Protein AF-A0A6G7YPH2-F1 (afdb_monomer)

Nearest PDB structures (foldseek):
  4wpc-assembly1_A  TM=2.102E-01  e=4.534E+00  Saccharomyces cerevisiae S288C
  6ixf-assembly1_A  TM=1.537E-01  e=2.799E+00  Homo sapiens

Foldseek 3Di:
DDDDPPVVVVCVVVVNDDDDDDDPPDDDDDDDDDDPPDPDDPQDPVNVVVVVVVVVVVVVVVVVVVLVVLVVLLVLLLVLLVLLVVLLQVLAASVPSLVVCCVNPCVPLVVLSVLSNVCSVPRQYLVNLLVLLVVCVCLLQVQPPVVVVVVVVVVVPPVDDDDDDDDDDDPPSVVLSVVLSVCSVVVVLVVSLVSSCVGSSSVVCVVSNVSSVSSVSNVVSSVVSNVCSNCSSVDD

Organism: NCBI:txid2714943

pLDDT: mean 80.49, std 19.16, range [34.84, 98.31]

Mean predicted aligned error: 15.62 Å

Sequence (236 aa):
MWALARYDRAAVFLGIATAKPAPLVSAPQPSAAPVPAAPAQPLTPADQGRVAQLEQRLAAVERTTQMAAGSAGRADALVVAFAARRAIDRGVPLGFIENLLVDRFGAQHQRAVATVISAGRTPVRLQQLKDEYAALEPELRGGGARESWWSSFRRGFSSLLEIRHAEQPSAKPETRYLRASDRLSDGDVEGALAETMRLPGAPAAGAWVAKARRYVASHQALDELEGAALMAGSAR

Radius of gyration: 35.47 Å; Cα contacts (8 Å, |Δi|>4): 166; chains: 1; bounding box: 74×22×121 Å

Solvent-accessible surface area (backbone atoms only — not comparable to full-atom values): 13828 Å² total; per-residue (Å²): 141,89,80,72,86,67,58,66,64,55,41,52,75,70,70,79,49,84,80,78,83,73,85,82,81,77,74,88,72,80,84,73,75,88,71,79,81,72,78,84,73,77,81,48,75,69,53,51,53,49,50,54,52,49,52,54,49,48,56,50,48,52,52,51,52,52,51,50,53,38,52,52,52,26,52,53,39,42,52,52,40,51,52,50,50,56,23,43,73,71,50,39,65,50,67,74,50,50,58,53,42,44,77,74,39,34,92,82,39,44,69,35,45,51,42,41,51,54,33,26,77,57,54,62,44,70,68,58,54,51,56,55,50,63,72,39,45,67,50,38,64,53,26,72,78,52,54,63,51,54,60,52,53,53,67,70,46,73,85,66,79,96,72,96,85,79,91,72,78,71,67,65,51,57,54,38,51,52,54,19,50,51,30,42,71,76,64,38,49,65,62,14,50,61,39,42,68,70,30,76,9,32,82,79,42,51,71,58,53,54,47,49,52,51,41,49,52,27,52,53,24,48,53,52,47,45,51,45,21,68,49,71,51,64,77,128

Secondary structure (DSSP, 8-state):
---STTSHHHHHHTT-SPPPPPP-----------------PPPPHHHHHHHHHHHHHHHHHHHHHHHHHHHHHHHHHHHHHHHHHHHHHHT---TTHHHHHHHHHTTT-HHHHHHHHHHHHS---HHHHHHHHHHTHHHHHTTTTHHHHHHHHHHHHTTS--------S-HHHHHHHHHHHHHHHHT-HHHHHHHHTTSTTGGGGHHHHHHHHHHHHHHHHHHHHHHHHHHTT---

Structure (mmCIF, N/CA/C/O backbone):
data_AF-A0A6G7YPH2-F1
#
_entry.id   AF-A0A6G7YPH2-F1
#
loop_
_atom_site.group_PDB
_atom_site.id
_atom_site.type_symbol
_atom_site.label_atom_id
_atom_site.label_alt_id
_atom_site.label_comp_id
_atom_site.label_asym_id
_atom_site.label_entity_id
_atom_site.label_seq_id
_atom_site.pdbx_PDB_ins_code
_atom_site.Cartn_x
_atom_site.Cartn_y
_atom_site.Cartn_z
_atom_site.occupancy
_atom_site.B_iso_or_equiv
_atom_site.auth_seq_id
_atom_site.auth_comp_id
_atom_site.auth_asym_id
_atom_site.auth_atom_id
_atom_site.pdbx_PDB_model_num
ATOM 1 N N . MET A 1 1 ? 18.284 -4.527 47.581 1.00 40.72 1 MET A N 1
ATOM 2 C CA . MET A 1 1 ? 17.906 -3.626 46.472 1.00 40.72 1 MET A CA 1
ATOM 3 C C . MET A 1 1 ? 16.447 -3.219 46.689 1.00 40.72 1 MET A C 1
ATOM 5 O O . MET A 1 1 ? 15.536 -3.940 46.316 1.00 40.72 1 MET A O 1
ATOM 9 N N . TRP A 1 2 ? 16.247 -2.147 47.456 1.00 46.06 2 TRP A N 1
ATOM 10 C CA . TRP A 1 2 ? 14.964 -1.629 47.948 1.00 46.06 2 TRP A CA 1
ATOM 11 C C . TRP A 1 2 ? 14.680 -0.333 47.173 1.00 46.06 2 TRP A C 1
ATOM 13 O O . TRP A 1 2 ? 15.274 0.687 47.508 1.00 46.06 2 TRP A O 1
ATOM 23 N N . ALA A 1 3 ? 13.875 -0.360 46.101 1.00 51.50 3 ALA A N 1
ATOM 24 C CA . ALA A 1 3 ? 13.563 0.882 45.366 1.00 51.50 3 ALA A CA 1
ATOM 25 C C . ALA A 1 3 ? 12.298 0.909 44.479 1.00 51.50 3 ALA A C 1
ATOM 27 O O . ALA A 1 3 ? 12.01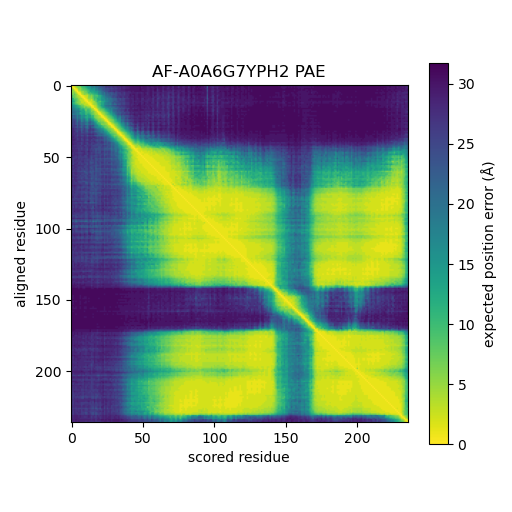4 1.966 43.926 1.00 51.50 3 ALA A O 1
ATOM 28 N N . LEU A 1 4 ? 11.507 -0.164 44.326 1.00 51.41 4 LEU A N 1
ATOM 29 C CA . LEU A 1 4 ? 10.385 -0.151 43.358 1.00 51.41 4 LEU A CA 1
ATOM 30 C C . LEU A 1 4 ? 8.971 -0.096 43.965 1.00 51.41 4 LEU A C 1
ATOM 32 O O . LEU A 1 4 ? 8.029 0.236 43.258 1.00 51.41 4 LEU A O 1
ATOM 36 N N . ALA A 1 5 ? 8.804 -0.270 45.279 1.00 51.44 5 ALA A N 1
ATOM 37 C CA . ALA A 1 5 ? 7.484 -0.202 45.930 1.00 51.44 5 ALA A CA 1
ATOM 38 C C . ALA A 1 5 ? 6.940 1.235 46.146 1.00 51.44 5 ALA A C 1
ATOM 40 O O . ALA A 1 5 ? 5.883 1.417 46.746 1.00 51.44 5 ALA A O 1
ATOM 41 N N . ARG A 1 6 ? 7.659 2.276 45.695 1.00 54.56 6 ARG A N 1
ATOM 42 C CA . ARG A 1 6 ? 7.281 3.689 45.906 1.00 54.56 6 ARG A CA 1
ATOM 43 C C . ARG A 1 6 ? 6.410 4.275 44.786 1.00 54.56 6 ARG A C 1
ATOM 45 O O . ARG A 1 6 ? 5.749 5.283 45.023 1.00 54.56 6 ARG A O 1
ATOM 52 N N . TYR A 1 7 ? 6.376 3.668 43.599 1.00 56.97 7 TYR A N 1
ATOM 53 C CA . TYR A 1 7 ? 5.698 4.258 42.436 1.00 56.97 7 TYR A CA 1
ATOM 54 C C . TYR A 1 7 ? 4.184 3.995 42.377 1.00 56.97 7 TYR A C 1
ATOM 56 O O . TYR A 1 7 ? 3.450 4.864 41.909 1.00 56.97 7 TYR A O 1
ATOM 64 N N . ASP A 1 8 ? 3.685 2.897 42.952 1.00 56.94 8 ASP A N 1
ATOM 65 C CA . ASP A 1 8 ? 2.240 2.601 42.944 1.00 56.94 8 ASP A CA 1
ATOM 66 C C . ASP A 1 8 ? 1.415 3.631 43.726 1.00 56.94 8 ASP A C 1
ATOM 68 O O . ASP A 1 8 ? 0.303 3.986 43.334 1.00 56.94 8 AS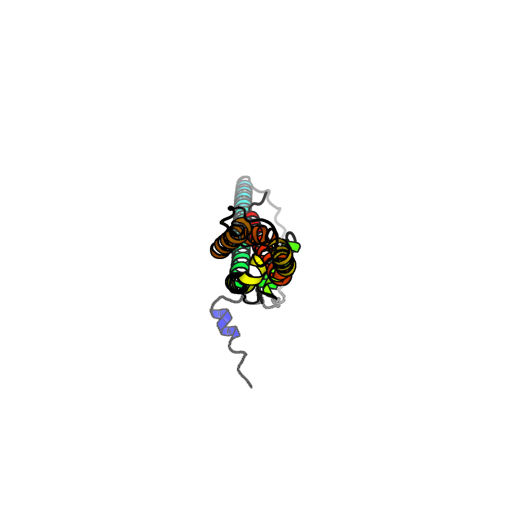P A O 1
ATOM 72 N N . ARG A 1 9 ? 1.974 4.194 44.807 1.00 58.41 9 ARG A N 1
ATOM 73 C CA . ARG A 1 9 ? 1.283 5.245 45.570 1.00 58.41 9 ARG A CA 1
ATOM 74 C C . ARG A 1 9 ? 1.167 6.568 44.810 1.00 58.41 9 ARG A C 1
ATOM 76 O O . ARG A 1 9 ? 0.230 7.315 45.072 1.00 58.41 9 ARG A O 1
ATOM 83 N N . ALA A 1 10 ? 2.072 6.853 43.873 1.00 55.94 10 ALA A N 1
ATOM 84 C CA . ALA A 1 10 ? 1.990 8.055 43.042 1.00 55.94 10 ALA A CA 1
ATOM 85 C C . ALA A 1 10 ? 0.928 7.914 41.935 1.00 55.94 10 ALA A C 1
ATOM 87 O O . ALA A 1 10 ? 0.244 8.884 41.616 1.00 55.94 10 ALA A O 1
ATOM 88 N N . ALA A 1 11 ? 0.727 6.700 41.410 1.00 55.97 11 ALA A N 1
ATOM 89 C CA . ALA A 1 11 ? -0.292 6.415 40.398 1.00 55.97 11 ALA A CA 1
ATOM 90 C C . ALA A 1 11 ? -1.732 6.538 40.939 1.00 55.97 11 ALA A C 1
ATOM 92 O O . ALA A 1 11 ? -2.623 7.008 40.234 1.00 55.97 11 ALA A O 1
ATOM 93 N N . VAL A 1 12 ? -1.961 6.194 42.212 1.00 58.06 12 VAL A N 1
ATOM 94 C CA . VAL A 1 12 ? -3.278 6.340 42.865 1.00 58.06 12 VAL A CA 1
ATOM 95 C C . VAL A 1 12 ? -3.619 7.808 43.162 1.00 58.06 12 VAL A C 1
ATOM 97 O O . VAL A 1 12 ? -4.782 8.192 43.080 1.00 58.06 12 VAL A O 1
ATOM 100 N N . PHE A 1 13 ? -2.625 8.659 43.444 1.00 62.22 13 PHE A N 1
ATOM 101 C CA . PHE A 1 13 ? -2.848 10.091 43.700 1.00 62.22 13 PHE A CA 1
ATOM 102 C C . PHE A 1 13 ? -3.194 10.885 42.424 1.00 62.22 13 PHE A C 1
ATOM 104 O O . PHE A 1 13 ? -3.897 11.888 42.496 1.00 62.22 13 PHE A O 1
ATOM 111 N N . LEU A 1 14 ? -2.743 10.416 41.254 1.00 61.81 14 LEU A N 1
ATOM 112 C CA . LEU A 1 14 ? -2.985 11.040 39.944 1.00 61.81 14 LEU A CA 1
ATOM 113 C C . LEU A 1 14 ? -4.245 10.519 39.220 1.00 61.81 14 LEU A C 1
ATOM 115 O O . LEU A 1 14 ? -4.492 10.905 38.082 1.00 61.81 14 LEU A O 1
ATOM 119 N N . GLY A 1 15 ? -5.049 9.653 39.852 1.00 56.12 15 GLY A N 1
ATOM 120 C CA . GLY A 1 15 ? -6.339 9.198 39.308 1.00 56.12 15 GLY A CA 1
ATOM 121 C C . GLY A 1 15 ? -6.262 8.207 38.136 1.00 56.12 15 GLY A C 1
ATOM 122 O O . GLY A 1 15 ? -7.269 7.967 37.479 1.00 56.12 15 GLY A O 1
ATOM 123 N N . ILE A 1 16 ? -5.093 7.610 37.879 1.00 60.09 16 ILE A N 1
ATOM 124 C CA . ILE A 1 16 ? -4.845 6.687 36.752 1.00 60.09 16 ILE A CA 1
ATOM 125 C C . ILE A 1 16 ? -4.995 5.197 37.111 1.00 60.09 16 ILE A C 1
ATOM 127 O O . ILE A 1 16 ? -4.853 4.342 36.241 1.00 60.09 16 ILE A O 1
ATOM 131 N N . ALA A 1 17 ? -5.319 4.859 38.364 1.00 52.16 17 ALA A N 1
ATOM 132 C CA . ALA A 1 17 ? -5.585 3.483 38.788 1.00 52.16 17 ALA A CA 1
ATOM 133 C C . ALA A 1 17 ? -6.831 3.402 39.685 1.00 52.16 17 ALA A C 1
ATOM 135 O O . ALA A 1 17 ? -6.895 4.034 40.740 1.00 52.16 17 ALA A O 1
ATOM 136 N N . THR A 1 18 ? -7.816 2.591 39.292 1.00 54.44 18 THR A N 1
ATOM 137 C CA . THR A 1 18 ? -8.963 2.231 40.137 1.00 54.44 18 THR A CA 1
ATOM 138 C C . THR A 1 18 ? -8.489 1.348 41.289 1.00 54.44 18 THR A C 1
ATOM 140 O O . THR A 1 18 ? -7.937 0.270 41.061 1.00 54.44 18 THR A O 1
ATOM 143 N N . ALA A 1 19 ? -8.701 1.795 42.528 1.00 53.09 19 ALA A N 1
ATOM 144 C CA . ALA A 1 19 ? -8.385 1.024 43.724 1.00 53.09 19 ALA A CA 1
ATOM 145 C C . ALA A 1 19 ? -9.074 -0.355 43.685 1.00 53.09 19 ALA A C 1
ATOM 147 O O . ALA A 1 19 ? -10.291 -0.454 43.537 1.00 53.09 19 ALA A O 1
ATOM 148 N N . LYS A 1 20 ? -8.286 -1.425 43.837 1.00 58.06 20 LYS A N 1
ATOM 149 C CA . LYS A 1 20 ? -8.784 -2.791 44.045 1.00 58.06 20 LYS A CA 1
ATOM 150 C C . LYS A 1 20 ? -9.615 -2.817 45.341 1.00 58.06 20 LYS A C 1
ATOM 152 O O . LYS A 1 20 ? -9.063 -2.445 46.379 1.00 58.06 20 LYS A O 1
ATOM 157 N N . PRO A 1 21 ? -10.892 -3.249 45.334 1.00 53.16 21 PRO A N 1
ATOM 158 C CA . PRO A 1 21 ? -11.682 -3.322 46.558 1.00 53.16 21 PRO A CA 1
ATOM 159 C C . PRO A 1 21 ? -11.034 -4.309 47.534 1.00 53.16 21 PRO A C 1
ATOM 161 O O . PRO A 1 21 ? -10.779 -5.465 47.185 1.00 53.16 21 PRO A O 1
ATOM 164 N N . ALA A 1 22 ? -10.737 -3.847 48.748 1.00 57.81 22 ALA A N 1
ATOM 165 C CA . ALA A 1 22 ? -10.337 -4.719 49.843 1.00 57.81 22 ALA A CA 1
ATOM 166 C C . ALA A 1 22 ? -11.527 -5.614 50.245 1.00 57.81 22 ALA A C 1
ATOM 168 O O . ALA A 1 22 ? -12.671 -5.152 50.199 1.00 57.81 22 ALA A O 1
ATOM 169 N N . PRO A 1 23 ? -11.295 -6.877 50.641 1.00 49.84 23 PRO A N 1
ATOM 170 C CA . PRO A 1 23 ? -12.369 -7.733 51.120 1.00 49.84 23 PRO A CA 1
ATOM 171 C C . PRO A 1 23 ? -12.949 -7.141 52.409 1.00 49.84 23 PRO A C 1
ATOM 173 O O . PRO A 1 23 ? -12.237 -6.939 53.393 1.00 49.84 23 PRO A O 1
ATOM 176 N N . LEU A 1 24 ? -14.250 -6.854 52.391 1.00 54.00 24 LEU A N 1
ATOM 177 C CA . LEU A 1 24 ? -15.011 -6.470 53.573 1.00 54.00 24 LEU A CA 1
ATOM 178 C C . LEU A 1 24 ? -15.086 -7.683 54.508 1.00 54.00 24 LEU A C 1
ATOM 180 O O . LEU A 1 24 ? -15.891 -8.591 54.305 1.00 54.00 24 LEU A O 1
ATOM 184 N N . VAL A 1 25 ? -14.237 -7.708 55.535 1.00 51.28 25 VAL A N 1
ATOM 185 C CA . VAL A 1 25 ? -14.433 -8.600 56.681 1.00 51.28 25 VAL A CA 1
ATOM 186 C C . VAL A 1 25 ? -15.670 -8.096 57.418 1.00 51.28 25 VAL A C 1
ATOM 188 O O . VAL A 1 25 ? -15.649 -7.041 58.049 1.00 51.28 25 VAL A O 1
ATOM 191 N N . SER A 1 26 ? -16.771 -8.831 57.282 1.00 48.22 26 SER A N 1
ATOM 192 C CA . SER A 1 26 ? -18.014 -8.550 57.995 1.00 48.22 26 SER A CA 1
ATOM 193 C C . SER A 1 26 ? -17.833 -8.940 59.461 1.00 48.22 26 SER A C 1
ATOM 195 O O . SER A 1 26 ? -17.657 -10.117 59.773 1.00 48.22 26 SER A O 1
ATOM 197 N N . ALA A 1 27 ? -17.850 -7.960 60.364 1.00 52.81 27 ALA A N 1
ATOM 198 C CA . ALA A 1 27 ? -18.014 -8.236 61.787 1.00 52.81 27 ALA A CA 1
ATOM 199 C C . ALA A 1 27 ? -19.405 -8.867 62.021 1.00 52.81 27 ALA A C 1
ATOM 201 O O . ALA A 1 27 ? -20.352 -8.482 61.327 1.00 52.81 27 ALA A O 1
ATOM 202 N N . PRO A 1 28 ? -19.569 -9.805 62.973 1.00 49.44 28 PRO A N 1
ATOM 203 C CA . PRO A 1 28 ? -20.877 -10.373 63.274 1.00 49.44 28 PRO A CA 1
ATOM 204 C C . PRO A 1 28 ? -21.796 -9.261 63.788 1.00 49.44 28 PRO A C 1
ATOM 206 O O . PRO A 1 28 ? -21.566 -8.702 64.861 1.00 49.44 28 PRO A O 1
ATOM 209 N N . GLN A 1 29 ? -22.820 -8.911 63.010 1.00 55.38 29 GLN A N 1
ATOM 210 C CA . GLN A 1 29 ? -23.897 -8.052 63.488 1.00 55.38 29 GLN A CA 1
ATOM 211 C C . GLN A 1 29 ? -24.726 -8.831 64.521 1.00 55.38 29 GLN A C 1
ATOM 213 O O . GLN A 1 29 ? -25.037 -10.000 64.279 1.00 55.38 29 GLN A O 1
ATOM 218 N N . PRO A 1 30 ? -25.109 -8.226 65.659 1.00 53.47 30 PRO A N 1
ATOM 219 C CA . PRO A 1 30 ? -26.100 -8.826 66.539 1.00 53.47 30 PRO A CA 1
ATOM 220 C C . PRO A 1 30 ? -27.407 -9.005 65.758 1.00 53.47 30 PRO A C 1
ATOM 222 O O . PRO A 1 30 ? -27.897 -8.057 65.144 1.00 53.47 30 PRO A O 1
ATOM 225 N N . SER A 1 31 ? -27.947 -10.226 65.760 1.00 53.12 31 SER A N 1
ATOM 226 C CA . SER A 1 31 ? -29.212 -10.564 65.109 1.00 53.12 31 SER A CA 1
ATOM 227 C C . SER A 1 31 ? -30.320 -9.633 65.601 1.00 53.12 31 SER A C 1
ATOM 229 O O . SER A 1 31 ? -30.790 -9.756 66.732 1.00 53.12 31 SER A O 1
ATOM 231 N N . ALA A 1 32 ? -30.732 -8.690 64.754 1.00 56.97 32 ALA A N 1
ATOM 232 C CA . ALA A 1 32 ? -31.941 -7.919 64.978 1.00 56.97 32 ALA A CA 1
ATOM 233 C C . ALA A 1 32 ? -33.144 -8.873 64.931 1.00 56.97 32 ALA A C 1
ATOM 235 O O . ALA A 1 32 ? -33.221 -9.752 64.069 1.00 56.97 32 ALA A O 1
ATOM 236 N N . ALA A 1 33 ? -34.066 -8.711 65.880 1.00 58.41 33 ALA A N 1
ATOM 237 C CA . ALA A 1 33 ? -35.336 -9.426 65.900 1.00 58.41 33 ALA A CA 1
ATOM 238 C C . ALA A 1 33 ? -36.086 -9.256 64.559 1.00 58.41 33 ALA A C 1
ATOM 240 O O . ALA A 1 33 ? -35.903 -8.231 63.893 1.00 58.41 33 ALA A O 1
ATOM 241 N N . PRO A 1 34 ? -36.938 -10.218 64.154 1.00 50.31 34 PRO A N 1
ATOM 242 C CA . PRO A 1 34 ? -37.669 -10.125 62.900 1.00 50.31 34 PRO A CA 1
ATOM 243 C C . PRO A 1 34 ? -38.584 -8.899 62.939 1.00 50.31 34 PRO A C 1
ATOM 245 O O . PRO A 1 34 ? -39.561 -8.859 63.685 1.00 50.31 34 PRO A O 1
ATOM 248 N N . VAL A 1 35 ? -38.255 -7.888 62.139 1.00 58.19 35 VAL A N 1
ATOM 249 C CA . VAL A 1 35 ? -39.170 -6.786 61.848 1.00 58.19 35 VAL A CA 1
ATOM 250 C C . VAL A 1 35 ? -40.290 -7.380 60.986 1.00 58.19 35 VAL A C 1
ATOM 252 O O . VAL A 1 35 ? -39.977 -8.049 59.996 1.00 58.19 35 VAL A O 1
ATOM 255 N N . PRO A 1 36 ? -41.578 -7.201 61.330 1.00 56.81 36 PRO A N 1
ATOM 256 C CA . PRO A 1 36 ? -42.658 -7.665 60.474 1.00 56.81 36 PRO A CA 1
ATOM 257 C C . PRO A 1 36 ? -42.501 -7.033 59.090 1.00 56.81 36 PRO A C 1
ATOM 259 O O . PRO A 1 36 ? -42.380 -5.813 58.968 1.00 56.81 36 PRO A O 1
ATOM 262 N N . ALA A 1 37 ? -42.469 -7.870 58.050 1.00 58.75 37 ALA A N 1
ATOM 263 C CA . ALA A 1 37 ? -42.453 -7.410 56.672 1.00 58.75 37 ALA A CA 1
ATOM 264 C C . ALA A 1 37 ? -43.708 -6.559 56.438 1.00 58.75 37 ALA A C 1
ATOM 266 O O . ALA A 1 37 ? -44.829 -7.070 56.466 1.00 58.75 37 ALA A O 1
ATOM 267 N N . ALA A 1 38 ? -43.522 -5.251 56.259 1.00 57.84 38 ALA A N 1
ATOM 268 C CA . ALA A 1 38 ? -44.605 -4.373 55.855 1.00 57.84 38 ALA A CA 1
ATOM 269 C C . ALA A 1 38 ? -45.170 -4.879 54.513 1.00 57.84 38 ALA A C 1
ATOM 271 O O . ALA A 1 38 ? -44.386 -5.272 53.641 1.00 57.84 38 ALA A O 1
ATOM 272 N N . PRO A 1 39 ? -46.501 -4.892 54.323 1.00 56.97 39 PRO A N 1
ATOM 273 C CA . PRO A 1 39 ? -47.085 -5.279 53.047 1.00 56.97 39 PRO A CA 1
ATOM 274 C C . PRO A 1 39 ? -46.525 -4.371 51.948 1.00 56.97 39 PRO A C 1
ATOM 276 O O . PRO A 1 39 ? -46.521 -3.148 52.098 1.00 56.97 39 PRO A O 1
ATOM 279 N N . ALA A 1 40 ? -46.033 -4.970 50.860 1.00 62.28 40 ALA A N 1
ATOM 280 C CA . ALA A 1 40 ? -45.576 -4.233 49.689 1.00 62.28 40 ALA A CA 1
ATOM 281 C C . ALA A 1 40 ? -46.740 -3.373 49.176 1.00 62.28 40 ALA A C 1
ATOM 283 O O . ALA A 1 40 ? -47.725 -3.894 48.651 1.00 62.28 40 ALA A O 1
ATOM 284 N N . GLN A 1 41 ? -46.662 -2.061 49.398 1.00 64.62 41 GLN A N 1
ATOM 285 C CA . GLN A 1 41 ? -47.680 -1.139 48.913 1.00 64.62 41 GLN A CA 1
ATOM 286 C C . GLN A 1 41 ? -47.621 -1.119 47.377 1.00 64.62 41 GLN A C 1
ATOM 288 O O . GLN A 1 41 ? -46.523 -1.037 46.819 1.00 64.62 41 GLN A O 1
ATOM 293 N N . PRO A 1 42 ? -48.763 -1.222 46.677 1.00 68.62 42 PRO A N 1
ATOM 294 C CA . PRO A 1 42 ? -48.784 -1.159 45.222 1.00 68.62 42 PRO A CA 1
ATOM 295 C C . PRO A 1 42 ? -48.221 0.186 44.744 1.00 68.62 42 PRO A C 1
ATOM 297 O O . PRO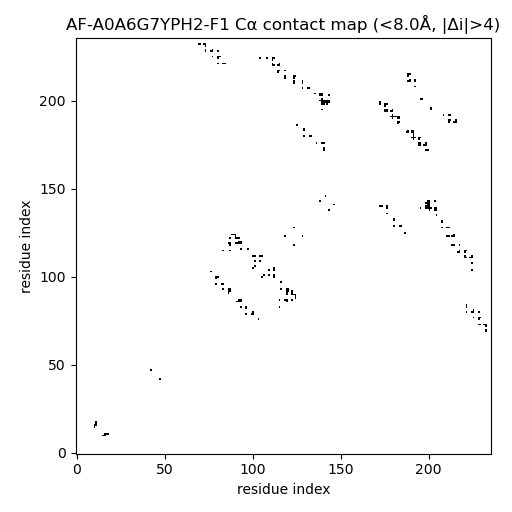 A 1 42 ? -48.542 1.232 45.309 1.00 68.62 42 PRO A O 1
ATOM 300 N N . LEU A 1 43 ? -47.374 0.149 43.708 1.00 71.94 43 LEU A N 1
ATOM 301 C CA . LEU A 1 43 ? -46.754 1.338 43.114 1.00 71.94 43 LEU A CA 1
ATOM 302 C C . LEU A 1 43 ? -47.820 2.379 42.768 1.00 71.94 43 LEU A C 1
ATOM 304 O O . LEU A 1 43 ? -48.748 2.094 42.003 1.00 71.94 43 LEU A O 1
ATOM 308 N N . THR A 1 44 ? -47.667 3.592 43.297 1.00 82.50 44 THR A N 1
ATOM 309 C CA . THR A 1 44 ? -48.599 4.679 42.994 1.00 82.50 44 THR A CA 1
ATOM 310 C C . THR A 1 44 ? -48.452 5.109 41.525 1.00 82.50 44 THR A C 1
ATOM 312 O O . THR A 1 44 ? -47.377 4.946 40.941 1.00 82.50 44 THR A O 1
ATOM 315 N N . PRO A 1 45 ? -49.481 5.705 40.895 1.00 78.50 45 PRO A N 1
ATOM 316 C CA . PRO A 1 45 ? -49.370 6.230 39.529 1.00 78.50 45 PRO A CA 1
ATOM 317 C C . PRO A 1 45 ? -48.213 7.230 39.342 1.00 78.50 45 PRO A C 1
ATOM 319 O O . PRO A 1 45 ? -47.613 7.299 38.271 1.00 78.50 45 PRO A O 1
ATOM 322 N N . ALA A 1 46 ? -47.855 7.976 40.396 1.00 80.69 46 ALA A N 1
ATOM 323 C CA . ALA A 1 46 ? -46.706 8.879 40.392 1.00 80.69 46 ALA A CA 1
ATOM 324 C C . ALA A 1 46 ? -45.366 8.122 40.350 1.00 80.69 46 ALA A C 1
ATOM 326 O O . ALA A 1 46 ? -44.444 8.544 39.650 1.00 80.69 46 ALA A O 1
ATOM 327 N N . ASP A 1 47 ? -45.261 6.992 41.053 1.00 83.50 47 ASP A N 1
ATOM 328 C CA . ASP A 1 47 ? -44.072 6.135 41.018 1.00 83.50 47 ASP A CA 1
ATOM 329 C C . ASP A 1 47 ? -43.930 5.435 39.664 1.00 83.50 47 ASP A C 1
ATOM 331 O O . ASP A 1 47 ? -42.831 5.382 39.118 1.00 83.50 47 ASP A O 1
ATOM 335 N N . GLN A 1 48 ? -45.039 5.003 39.058 1.00 83.81 48 GLN A N 1
ATOM 336 C CA . GLN A 1 48 ? -45.047 4.450 37.697 1.00 83.81 48 GLN A CA 1
ATOM 337 C C . GLN A 1 48 ? -44.569 5.480 36.658 1.00 83.81 48 GLN A C 1
ATOM 339 O O . GLN A 1 48 ? -43.760 5.154 35.791 1.00 83.81 48 GLN A O 1
ATOM 344 N N . GLY A 1 49 ? -44.986 6.747 36.783 1.00 88.50 49 GLY A N 1
ATOM 345 C CA . GLY A 1 49 ? -44.500 7.834 35.926 1.00 88.50 49 GLY A CA 1
ATOM 346 C C . GLY A 1 49 ? -43.000 8.117 36.087 1.00 88.50 49 GLY A C 1
ATOM 347 O O . GLY A 1 49 ? -42.306 8.375 35.103 1.00 88.50 49 GLY A O 1
ATOM 348 N N . ARG A 1 50 ? -42.472 8.019 37.315 1.00 88.50 50 ARG A N 1
ATOM 349 C CA . ARG A 1 50 ? -41.028 8.146 37.583 1.00 88.50 50 ARG A CA 1
ATOM 350 C C . ARG A 1 50 ? -40.237 6.989 36.980 1.00 88.50 50 ARG A C 1
ATOM 352 O O . ARG A 1 50 ? -39.201 7.239 36.371 1.00 88.50 50 ARG A O 1
ATOM 359 N N . VAL A 1 51 ? -40.723 5.754 37.111 1.00 90.81 51 VAL A N 1
ATOM 360 C CA . VAL A 1 51 ? -40.097 4.570 36.498 1.00 90.81 51 VAL A CA 1
ATOM 361 C C . VAL A 1 51 ? -40.051 4.720 34.978 1.00 90.81 51 VAL A C 1
ATOM 363 O O . VAL A 1 51 ? -38.969 4.633 34.406 1.00 90.81 51 VAL A O 1
ATOM 366 N N . ALA A 1 52 ? -41.165 5.086 34.339 1.00 92.38 52 ALA A N 1
ATOM 367 C CA . ALA A 1 52 ? -41.206 5.313 32.893 1.00 92.38 52 ALA A CA 1
ATOM 368 C C . ALA A 1 52 ? -40.222 6.411 32.436 1.00 92.38 52 ALA A C 1
ATOM 370 O O . ALA A 1 52 ? -39.554 6.278 31.4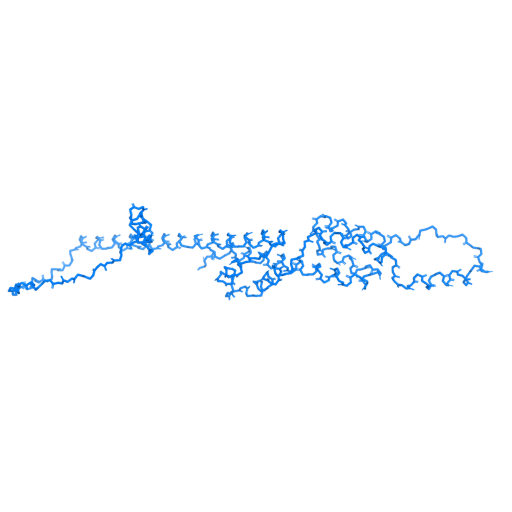10 1.00 92.38 52 ALA A O 1
ATOM 371 N N . GLN A 1 53 ? -40.073 7.493 33.212 1.00 94.12 53 GLN A N 1
ATOM 372 C CA . GLN A 1 53 ? -39.092 8.541 32.914 1.00 94.12 53 GLN A CA 1
ATOM 373 C C . GLN A 1 53 ? -37.644 8.042 33.057 1.00 94.12 53 GLN A C 1
ATOM 375 O O . GLN A 1 53 ? -36.780 8.424 32.263 1.00 94.12 53 GLN A O 1
ATOM 380 N N . LEU A 1 54 ? -37.356 7.213 34.063 1.00 93.75 54 LEU A N 1
ATOM 381 C CA . LEU A 1 54 ? -36.032 6.621 34.261 1.00 93.75 54 LEU A CA 1
ATOM 382 C C . LEU A 1 54 ? -35.682 5.634 33.144 1.00 93.75 54 LEU A C 1
ATOM 384 O O . LEU A 1 54 ? -34.567 5.694 32.633 1.00 93.75 54 LEU A O 1
ATOM 388 N N . GLU A 1 55 ? -36.628 4.805 32.707 1.00 94.38 55 GLU A N 1
ATOM 389 C CA . GLU A 1 55 ? -36.458 3.893 31.568 1.00 94.38 55 GLU A CA 1
ATOM 390 C C . GLU A 1 55 ? -36.160 4.660 30.274 1.00 94.38 55 GLU A C 1
ATOM 392 O O . GLU A 1 55 ? -35.211 4.339 29.558 1.00 94.38 55 GLU A O 1
ATOM 397 N N . GLN A 1 56 ? -36.898 5.743 30.005 1.00 94.94 56 GLN A N 1
ATOM 398 C CA . GLN A 1 56 ? -36.637 6.608 28.850 1.00 94.94 56 GLN A CA 1
ATOM 399 C C . GLN A 1 56 ? -35.248 7.258 28.907 1.00 94.94 56 GLN A C 1
ATOM 401 O O . GLN A 1 56 ? -34.555 7.335 27.888 1.00 94.94 56 GLN A O 1
ATOM 406 N N . ARG A 1 57 ? -34.825 7.725 30.090 1.00 93.81 57 ARG A N 1
ATOM 407 C CA . ARG A 1 57 ? -33.484 8.295 30.293 1.00 93.81 57 ARG A CA 1
ATOM 408 C C . ARG A 1 57 ? -32.396 7.244 30.107 1.00 93.81 57 ARG A C 1
ATOM 410 O O . ARG A 1 57 ? -31.413 7.534 29.431 1.00 93.81 57 ARG A O 1
ATOM 417 N N . LEU A 1 58 ? -32.575 6.040 30.647 1.00 94.00 58 LEU A N 1
ATOM 418 C CA . LEU A 1 58 ? -31.628 4.939 30.484 1.00 94.00 58 LEU A CA 1
ATOM 419 C C . LEU A 1 58 ? -31.487 4.556 29.007 1.00 94.00 58 LEU A C 1
ATOM 421 O O . LEU A 1 58 ? -30.374 4.543 28.495 1.00 94.00 58 LEU A O 1
ATOM 425 N N . ALA A 1 59 ? -32.599 4.395 28.285 1.00 93.00 59 ALA A N 1
ATOM 426 C CA . ALA A 1 59 ? -32.583 4.108 26.850 1.00 93.00 59 ALA A CA 1
ATOM 427 C C . ALA A 1 59 ? -31.913 5.223 26.020 1.00 93.00 59 ALA A C 1
ATOM 429 O O . ALA A 1 59 ? -31.341 4.965 24.959 1.00 93.00 59 ALA A O 1
ATOM 430 N N . ALA A 1 60 ? -31.993 6.485 26.456 1.00 92.69 60 ALA A N 1
ATOM 431 C CA . ALA A 1 60 ? -31.271 7.592 25.825 1.00 92.69 60 ALA A CA 1
ATOM 432 C C . ALA A 1 60 ? -29.762 7.553 26.123 1.00 92.69 60 ALA A C 1
ATOM 434 O O . ALA A 1 60 ? -28.958 7.794 25.218 1.00 92.69 60 ALA A O 1
ATOM 435 N N . VAL A 1 61 ? -29.377 7.221 27.360 1.00 94.12 61 VAL A N 1
ATOM 436 C CA . VAL A 1 61 ? -27.973 7.033 27.753 1.00 94.12 61 VAL A CA 1
ATOM 437 C C . VAL A 1 61 ? -27.365 5.868 26.983 1.00 94.12 61 VAL A C 1
ATOM 439 O O . VAL A 1 61 ? -26.344 6.064 26.339 1.00 94.12 61 VAL A O 1
ATOM 442 N N . GLU A 1 62 ? -28.023 4.710 26.943 1.00 92.44 62 GLU A N 1
ATOM 443 C CA . GLU A 1 62 ? -27.557 3.532 26.205 1.00 92.44 62 GLU A CA 1
ATOM 444 C C . GLU A 1 62 ? -27.330 3.842 24.723 1.00 92.44 62 GLU A C 1
ATOM 446 O O . GLU A 1 62 ? -26.256 3.554 24.197 1.00 92.44 62 GLU A O 1
ATOM 451 N N . ARG A 1 63 ? -28.283 4.515 24.061 1.00 91.50 63 ARG A N 1
ATOM 452 C CA . ARG A 1 63 ? -28.113 4.958 22.666 1.00 91.50 63 ARG A CA 1
ATOM 453 C C . ARG A 1 63 ? -26.932 5.911 22.497 1.00 91.50 63 ARG A C 1
ATOM 455 O O . ARG A 1 63 ? -26.171 5.780 21.543 1.00 91.50 63 ARG A O 1
ATOM 462 N N . THR A 1 64 ? -26.759 6.861 23.414 1.00 90.00 64 THR A N 1
ATOM 463 C CA . THR A 1 64 ? -25.641 7.818 23.365 1.00 90.00 64 THR A CA 1
ATOM 464 C C . THR A 1 64 ? -24.304 7.109 23.568 1.00 90.00 64 THR A C 1
ATOM 466 O O . THR A 1 64 ? -23.354 7.368 22.833 1.00 90.00 64 THR A O 1
ATOM 469 N N . THR A 1 65 ? -24.234 6.170 24.511 1.00 87.81 65 THR A N 1
ATOM 470 C CA . THR A 1 65 ? -23.049 5.351 24.771 1.00 87.81 65 THR A CA 1
ATOM 471 C C . THR A 1 65 ? -22.713 4.460 23.578 1.00 87.81 65 THR A C 1
ATOM 473 O O . THR A 1 65 ? -21.548 4.388 23.197 1.00 87.81 65 THR A O 1
ATOM 476 N N . GLN A 1 66 ? -23.706 3.838 22.938 1.00 84.75 66 GLN A N 1
ATOM 477 C CA . GLN A 1 66 ? -23.510 3.046 21.718 1.00 84.75 66 GLN A CA 1
ATOM 478 C C . GLN A 1 66 ? -22.985 3.906 20.561 1.00 84.75 66 GLN A C 1
ATOM 480 O O . GLN A 1 66 ? -22.022 3.521 19.897 1.00 84.75 66 GLN A O 1
ATOM 485 N N . MET A 1 67 ? -23.556 5.098 20.352 1.00 84.25 67 MET A N 1
ATOM 486 C CA . MET A 1 67 ? -23.075 6.040 19.335 1.00 84.25 67 MET A CA 1
ATOM 487 C C . MET A 1 67 ? -21.640 6.508 19.617 1.00 84.25 67 MET A C 1
ATOM 489 O O . MET A 1 67 ? -20.802 6.514 18.712 1.00 84.25 67 MET A O 1
ATOM 493 N N . ALA A 1 68 ? -21.331 6.849 20.871 1.00 82.25 68 ALA A N 1
ATOM 494 C CA . ALA A 1 68 ? -19.988 7.245 21.282 1.00 82.25 68 ALA A CA 1
ATOM 495 C C . ALA A 1 68 ? -18.977 6.105 21.076 1.00 82.25 68 ALA A C 1
ATOM 497 O O . ALA A 1 68 ? -17.945 6.321 20.441 1.00 82.25 68 ALA A O 1
ATOM 498 N N . ALA A 1 69 ? -19.292 4.882 21.510 1.00 79.25 69 ALA A N 1
ATOM 499 C CA . ALA A 1 69 ? -18.441 3.710 21.303 1.00 79.25 69 ALA A CA 1
ATOM 500 C C . ALA A 1 69 ? -18.194 3.420 19.810 1.00 79.25 69 ALA A C 1
ATOM 502 O O . ALA A 1 69 ? -17.061 3.150 19.409 1.00 79.25 69 ALA A O 1
ATOM 503 N N . GLY A 1 70 ? -19.225 3.549 18.967 1.00 84.44 70 GLY A N 1
ATOM 504 C CA . GLY A 1 70 ? -19.096 3.415 17.513 1.00 84.44 70 GLY A CA 1
ATOM 505 C C . GLY A 1 70 ? -18.172 4.469 16.892 1.00 84.44 70 GLY A C 1
ATOM 506 O O . GLY A 1 70 ? -17.320 4.138 16.064 1.00 84.44 70 GLY A O 1
ATOM 507 N N . SER A 1 71 ? -18.292 5.732 17.319 1.00 83.50 71 SER A N 1
ATOM 508 C CA . SER A 1 71 ? -17.418 6.818 16.852 1.00 83.50 71 SER A CA 1
ATOM 509 C C . SER A 1 71 ? -15.954 6.622 17.262 1.00 83.50 71 SER A C 1
ATOM 511 O O . SER A 1 71 ? -15.067 6.791 16.425 1.00 83.50 71 SER A O 1
ATOM 513 N N . ALA A 1 72 ? -15.706 6.191 18.504 1.00 85.94 72 ALA A N 1
ATOM 514 C CA . ALA A 1 72 ? -14.368 5.902 19.011 1.00 85.94 72 ALA A CA 1
ATOM 515 C C . ALA A 1 72 ? -13.723 4.754 18.226 1.00 85.94 72 ALA A C 1
ATOM 517 O O . ALA A 1 72 ? -12.615 4.897 17.719 1.00 85.94 72 ALA A O 1
ATOM 518 N N . GLY A 1 73 ? -14.466 3.665 17.998 1.00 87.94 73 GLY A N 1
ATOM 519 C CA . GLY A 1 73 ? -13.988 2.568 17.163 1.00 87.94 73 GLY A CA 1
ATOM 520 C C . GLY A 1 73 ? -13.632 3.019 15.741 1.00 87.94 73 GLY A C 1
ATOM 521 O O . GLY A 1 73 ? -12.609 2.601 15.201 1.00 87.94 73 GLY A O 1
ATOM 522 N N . ARG A 1 74 ? -14.439 3.889 15.120 1.00 86.75 74 ARG A N 1
ATOM 523 C CA . ARG A 1 74 ? -14.134 4.422 13.780 1.00 86.75 74 ARG A CA 1
ATOM 524 C C . ARG A 1 74 ? -12.844 5.244 13.776 1.00 86.75 74 ARG A C 1
ATOM 526 O O . ARG A 1 74 ? -12.031 5.085 12.869 1.00 86.75 74 ARG A O 1
ATOM 533 N N . ALA A 1 75 ? -12.651 6.094 14.782 1.00 92.38 75 ALA A N 1
ATOM 534 C CA . ALA A 1 75 ? -11.430 6.879 14.926 1.00 92.38 75 ALA A CA 1
ATOM 535 C C . ALA A 1 75 ? -10.200 5.971 15.085 1.00 92.38 75 ALA A C 1
ATOM 537 O O . ALA A 1 75 ? -9.224 6.149 14.358 1.00 92.38 75 ALA A O 1
ATOM 538 N N . ASP A 1 76 ? -10.279 4.945 15.934 1.00 91.50 76 ASP A N 1
ATOM 539 C CA . ASP A 1 76 ? -9.196 3.974 16.115 1.00 91.50 76 ASP A CA 1
ATOM 540 C C . ASP A 1 76 ? -8.867 3.242 14.807 1.00 91.50 76 ASP A C 1
ATOM 542 O O . ASP A 1 76 ? -7.699 3.103 14.446 1.00 91.50 76 ASP A O 1
ATOM 546 N N . ALA A 1 77 ? -9.890 2.827 14.049 1.00 93.81 77 ALA A N 1
ATOM 547 C CA . ALA A 1 77 ? -9.704 2.182 12.748 1.00 93.81 77 ALA A CA 1
ATOM 548 C C . ALA A 1 77 ? -8.937 3.081 11.767 1.00 93.81 77 ALA A C 1
ATOM 550 O O . ALA A 1 77 ? -8.007 2.624 11.103 1.00 93.81 77 ALA A O 1
ATOM 551 N N . LEU A 1 78 ? -9.305 4.363 11.703 1.00 96.00 78 LEU A N 1
ATOM 552 C CA . LEU A 1 78 ? -8.650 5.344 10.840 1.00 96.00 78 LEU A CA 1
ATOM 553 C C . LEU A 1 78 ? -7.210 5.615 11.274 1.00 96.00 78 LEU A C 1
ATOM 555 O O . LEU A 1 78 ? -6.332 5.711 10.420 1.00 96.00 78 LEU A O 1
ATOM 559 N N . VAL A 1 79 ? -6.941 5.693 12.580 1.00 96.62 79 VAL A N 1
ATOM 560 C CA . VAL A 1 79 ? -5.578 5.873 13.101 1.00 96.62 79 VAL A CA 1
ATOM 561 C C . VAL A 1 79 ? -4.697 4.681 12.731 1.00 96.62 79 VAL A C 1
ATOM 563 O O . VAL A 1 79 ? -3.572 4.880 12.273 1.00 96.62 79 VAL A O 1
ATOM 566 N N . VAL A 1 80 ? -5.202 3.452 12.868 1.00 97.12 80 VAL A N 1
ATOM 567 C CA . VAL A 1 80 ? -4.464 2.239 12.484 1.00 97.12 80 VAL A CA 1
ATOM 568 C C . VAL A 1 80 ? -4.207 2.203 10.973 1.00 97.12 80 VAL A C 1
ATOM 570 O O . VAL A 1 8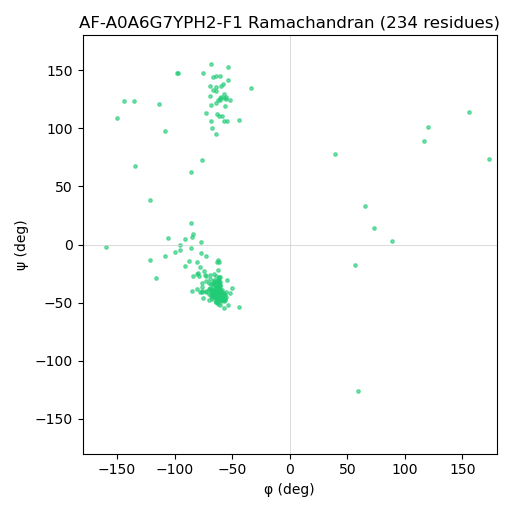0 ? -3.069 1.968 10.561 1.00 97.12 80 VAL A O 1
ATOM 573 N N . ALA A 1 81 ? -5.219 2.488 10.147 1.00 97.19 81 ALA A N 1
ATOM 574 C CA . ALA A 1 81 ? -5.072 2.532 8.691 1.00 97.19 81 ALA A CA 1
ATOM 575 C C . ALA A 1 81 ? -4.062 3.610 8.249 1.00 97.19 81 ALA A C 1
ATOM 577 O O . ALA A 1 81 ? -3.141 3.326 7.483 1.00 97.19 81 ALA A O 1
ATOM 578 N N . PHE A 1 82 ? -4.153 4.820 8.810 1.00 97.38 82 PHE A N 1
ATOM 579 C CA . PHE A 1 82 ? -3.221 5.914 8.529 1.00 97.38 82 PHE A CA 1
ATOM 580 C C . PHE A 1 82 ? -1.788 5.587 8.969 1.00 97.38 82 PHE A C 1
ATOM 582 O O . PHE A 1 82 ? -0.829 5.865 8.245 1.00 97.38 82 PHE A O 1
ATOM 589 N N . ALA A 1 83 ? -1.619 4.967 10.141 1.00 97.88 83 ALA A N 1
ATOM 590 C CA . ALA A 1 83 ? -0.311 4.535 10.621 1.00 97.88 83 ALA A CA 1
ATOM 591 C C . ALA A 1 83 ? 0.314 3.490 9.682 1.00 97.88 83 ALA A C 1
ATOM 593 O O . ALA A 1 83 ? 1.502 3.592 9.364 1.00 97.88 83 ALA A O 1
ATOM 594 N N . ALA A 1 84 ? -0.483 2.535 9.188 1.00 97.81 84 ALA A N 1
ATOM 595 C CA . ALA A 1 84 ? -0.042 1.546 8.210 1.00 97.81 84 ALA A CA 1
ATOM 596 C C . ALA A 1 84 ? 0.369 2.204 6.883 1.00 97.81 84 ALA A C 1
ATOM 598 O O . ALA A 1 84 ? 1.485 1.975 6.413 1.00 97.81 84 ALA A O 1
ATOM 599 N N . ARG A 1 85 ? -0.471 3.092 6.331 1.00 97.25 85 ARG A N 1
ATOM 600 C CA . ARG A 1 85 ? -0.181 3.869 5.112 1.00 97.25 85 ARG A CA 1
ATOM 601 C C . ARG A 1 85 ? 1.145 4.617 5.23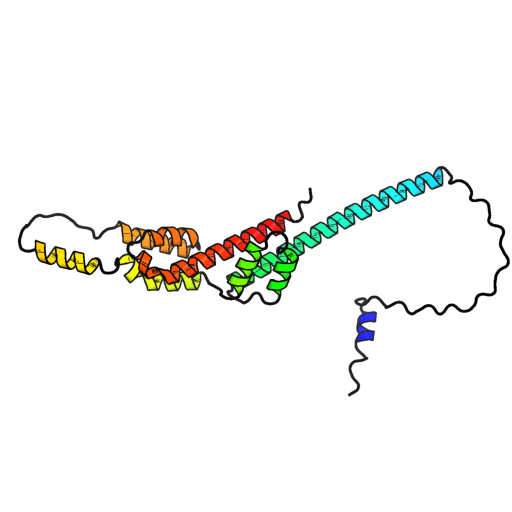7 1.00 97.25 85 ARG A C 1
ATOM 603 O O . ARG A 1 85 ? 2.059 4.434 4.437 1.00 97.25 85 ARG A O 1
ATOM 610 N N . ARG A 1 86 ? 1.307 5.370 6.330 1.00 96.75 86 ARG A N 1
ATOM 611 C CA . ARG A 1 86 ? 2.521 6.140 6.629 1.00 96.75 86 ARG A CA 1
ATOM 612 C C . ARG A 1 86 ? 3.769 5.263 6.770 1.00 96.75 86 ARG A C 1
ATOM 614 O O . ARG A 1 86 ? 4.865 5.725 6.441 1.00 96.75 86 ARG A O 1
ATOM 621 N N . ALA A 1 87 ? 3.641 4.054 7.312 1.00 96.56 87 ALA A N 1
ATOM 622 C CA . ALA A 1 87 ? 4.753 3.118 7.452 1.00 96.56 87 ALA A CA 1
ATOM 623 C C . ALA A 1 87 ? 5.199 2.565 6.090 1.00 96.56 87 ALA A C 1
ATOM 625 O O . ALA A 1 87 ? 6.387 2.640 5.766 1.00 96.56 87 ALA A O 1
ATOM 626 N N . ILE A 1 88 ? 4.243 2.113 5.270 1.00 96.44 88 ILE A N 1
ATOM 627 C CA . ILE A 1 88 ? 4.493 1.611 3.913 1.00 96.44 88 ILE 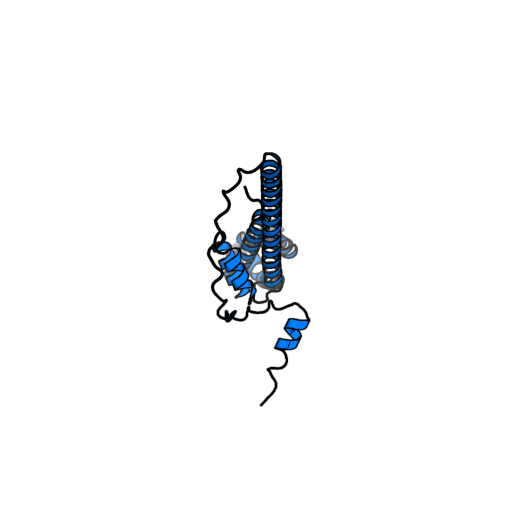A CA 1
ATOM 628 C C . ILE A 1 88 ? 5.108 2.699 3.028 1.00 96.44 88 ILE A C 1
ATOM 630 O O . ILE A 1 88 ? 6.153 2.464 2.423 1.00 96.44 88 ILE A O 1
ATOM 634 N N . ASP A 1 89 ? 4.553 3.914 3.036 1.00 94.69 89 ASP A N 1
ATOM 635 C CA . ASP A 1 89 ? 5.058 5.033 2.229 1.00 94.69 89 ASP A CA 1
ATOM 636 C C . ASP A 1 89 ? 6.500 5.422 2.598 1.00 94.69 89 ASP A C 1
ATOM 638 O O . ASP A 1 89 ? 7.295 5.821 1.744 1.00 94.69 89 ASP A O 1
ATOM 642 N N . ARG A 1 90 ? 6.875 5.287 3.879 1.00 94.88 90 ARG A N 1
ATOM 643 C CA . ARG A 1 90 ? 8.261 5.500 4.334 1.00 94.88 90 ARG A CA 1
ATOM 644 C C . ARG A 1 90 ? 9.180 4.312 4.079 1.00 94.88 90 ARG A C 1
ATOM 646 O O . ARG A 1 90 ? 10.393 4.469 4.193 1.00 94.88 90 ARG A O 1
ATOM 653 N N . GLY A 1 91 ? 8.627 3.145 3.774 1.00 93.62 91 GLY A N 1
ATOM 654 C CA . GLY A 1 91 ? 9.368 1.893 3.705 1.00 93.62 91 GLY A CA 1
ATOM 655 C C . GLY A 1 91 ? 9.936 1.454 5.056 1.00 93.62 91 GLY A C 1
ATOM 656 O O . GLY A 1 91 ? 11.025 0.888 5.096 1.00 93.62 91 GLY A O 1
ATOM 657 N N . VAL A 1 92 ? 9.236 1.744 6.158 1.00 94.25 92 VAL A N 1
ATOM 658 C CA . VAL A 1 92 ? 9.597 1.247 7.495 1.00 94.25 92 VAL A CA 1
ATOM 659 C C . VAL A 1 92 ? 8.753 0.018 7.843 1.00 94.25 92 VAL A C 1
ATOM 661 O O . VAL A 1 92 ? 7.596 -0.056 7.421 1.00 94.25 92 VAL A O 1
ATOM 664 N N . PRO A 1 93 ? 9.291 -0.942 8.616 1.00 94.38 93 PRO A N 1
ATOM 665 C CA . PRO A 1 93 ? 8.507 -2.083 9.067 1.00 94.38 93 PRO A CA 1
ATOM 666 C C . PRO A 1 93 ? 7.316 -1.622 9.917 1.00 94.38 93 PRO A C 1
ATOM 668 O O . PRO A 1 93 ? 7.415 -0.657 10.676 1.00 94.38 93 PRO A O 1
ATOM 671 N N . LEU A 1 94 ? 6.196 -2.337 9.803 1.00 95.75 94 LEU A N 1
ATOM 672 C CA . LEU A 1 94 ? 4.948 -2.016 10.505 1.00 95.75 94 LEU A CA 1
ATOM 673 C C . LEU A 1 94 ? 5.074 -2.180 12.028 1.00 95.75 94 LEU A C 1
ATOM 675 O O . LEU A 1 94 ? 4.459 -1.431 12.789 1.00 95.75 94 LEU A O 1
ATOM 679 N N . GLY A 1 95 ? 5.881 -3.140 12.486 1.00 95.56 95 GLY A N 1
ATOM 680 C CA . GLY A 1 95 ? 6.100 -3.384 13.910 1.00 95.56 95 GLY A CA 1
ATOM 681 C C . GLY A 1 95 ? 4.789 -3.707 14.628 1.00 95.56 95 GLY A C 1
ATOM 682 O O . GLY A 1 95 ? 4.048 -4.592 14.212 1.00 95.56 95 GLY A O 1
ATOM 683 N N . PHE A 1 96 ? 4.470 -2.968 15.693 1.00 95.88 96 PHE A N 1
ATOM 684 C CA . PHE A 1 96 ? 3.247 -3.198 16.473 1.00 95.88 96 PHE A CA 1
ATOM 685 C C . PHE A 1 96 ? 1.950 -2.989 15.666 1.00 95.88 96 PHE A C 1
ATOM 687 O O . PHE A 1 96 ? 0.915 -3.548 16.027 1.00 95.88 96 PHE A O 1
ATOM 694 N N . ILE A 1 97 ? 2.000 -2.219 14.568 1.00 97.06 97 ILE A N 1
ATOM 695 C CA . ILE A 1 97 ? 0.841 -1.948 13.705 1.00 97.06 97 ILE A CA 1
ATOM 696 C C . ILE A 1 97 ? 0.343 -3.243 13.046 1.00 97.06 97 ILE A C 1
ATOM 698 O O . ILE A 1 97 ? -0.848 -3.352 12.776 1.00 97.06 97 ILE A O 1
ATOM 702 N N . GLU A 1 98 ? 1.207 -4.250 12.844 1.00 97.44 98 GLU A N 1
ATOM 703 C CA . GLU A 1 98 ? 0.797 -5.552 12.290 1.00 97.44 98 GLU A CA 1
ATOM 704 C C . GLU A 1 98 ? -0.318 -6.189 13.128 1.00 97.44 98 GLU A C 1
ATOM 706 O O . GLU A 1 98 ? -1.347 -6.581 12.584 1.00 97.44 98 GLU A O 1
ATOM 711 N N . ASN A 1 99 ? -0.154 -6.221 14.453 1.00 97.44 99 ASN A N 1
ATOM 712 C CA . ASN A 1 99 ? -1.146 -6.811 15.354 1.00 97.44 99 ASN A CA 1
ATOM 713 C C . ASN A 1 99 ? -2.430 -5.979 15.382 1.00 97.44 99 ASN A C 1
ATOM 715 O O . ASN A 1 99 ? -3.519 -6.531 15.287 1.00 97.44 99 ASN A O 1
ATOM 719 N N . LEU A 1 100 ? -2.306 -4.648 15.409 1.00 96.69 100 LEU A N 1
ATOM 720 C CA . LEU A 1 100 ? -3.466 -3.755 15.370 1.00 96.69 100 LEU A CA 1
ATOM 721 C C . LEU A 1 100 ? -4.279 -3.916 14.078 1.00 96.69 100 LEU A C 1
ATOM 723 O O . LEU A 1 100 ? -5.504 -3.859 14.117 1.00 96.69 100 LEU A O 1
ATOM 727 N N . LEU A 1 101 ? -3.621 -4.141 12.936 1.00 97.31 101 LEU A N 1
ATOM 728 C CA . LEU A 1 101 ? -4.299 -4.420 11.669 1.00 97.31 101 LEU A CA 1
ATOM 729 C C . LEU A 1 101 ? -5.068 -5.743 11.721 1.00 97.31 101 LEU A C 1
ATOM 731 O O . LEU A 1 101 ? -6.204 -5.806 11.251 1.00 97.31 101 LEU A O 1
ATOM 735 N N . VAL A 1 102 ? -4.467 -6.787 12.297 1.00 97.38 102 VAL A N 1
ATOM 736 C CA . VAL A 1 102 ? -5.117 -8.094 12.463 1.00 97.38 102 VAL A CA 1
ATOM 737 C C . VAL A 1 102 ? -6.324 -7.983 13.389 1.00 97.38 102 VAL A C 1
ATOM 739 O O . VAL A 1 102 ? -7.413 -8.405 13.006 1.00 97.38 102 VAL A O 1
ATOM 742 N N . ASP A 1 103 ? -6.162 -7.355 14.550 1.00 96.06 103 ASP A N 1
ATOM 743 C CA . ASP A 1 103 ? -7.233 -7.202 15.535 1.00 96.06 103 ASP A CA 1
ATOM 744 C C . ASP A 1 103 ? -8.387 -6.359 14.984 1.00 96.06 103 ASP A C 1
ATOM 746 O O . ASP A 1 103 ? -9.558 -6.651 15.228 1.00 96.06 103 ASP A O 1
ATOM 750 N N . ARG A 1 104 ? -8.068 -5.312 14.211 1.00 94.38 104 ARG A N 1
ATOM 751 C CA . ARG A 1 104 ? -9.071 -4.360 13.730 1.00 94.38 104 ARG A CA 1
ATOM 752 C C . ARG A 1 104 ? -9.772 -4.796 12.450 1.00 94.38 104 ARG A C 1
ATOM 754 O O . ARG A 1 104 ? -10.972 -4.571 12.316 1.00 94.38 104 ARG A O 1
ATOM 761 N N . PHE A 1 105 ? -9.039 -5.377 11.507 1.00 96.25 105 PHE A N 1
ATOM 762 C CA . PHE A 1 105 ? -9.536 -5.644 10.155 1.00 96.25 105 PHE A CA 1
ATOM 763 C C . PHE A 1 105 ? -9.497 -7.127 9.775 1.00 96.25 105 PHE A C 1
ATOM 765 O O . PHE A 1 105 ? -10.130 -7.519 8.795 1.00 96.25 105 PHE A O 1
ATOM 772 N N . GLY A 1 106 ? -8.800 -7.976 10.535 1.00 95.50 106 GLY A N 1
ATOM 773 C CA . GLY A 1 106 ? -8.532 -9.368 10.166 1.00 95.50 106 GLY A CA 1
ATOM 774 C C . GLY A 1 106 ? -9.775 -10.241 9.990 1.00 95.50 106 GLY A C 1
ATOM 775 O O . GLY A 1 106 ? -9.744 -11.162 9.179 1.00 95.50 106 GLY A O 1
ATOM 776 N N . ALA A 1 107 ? -10.881 -9.935 10.678 1.00 94.38 107 ALA A N 1
ATOM 777 C CA . ALA A 1 107 ? -12.120 -10.711 10.582 1.00 94.38 107 ALA A CA 1
ATOM 778 C C . ALA A 1 107 ? -12.840 -10.571 9.225 1.00 94.38 107 ALA A C 1
ATOM 780 O O . ALA A 1 107 ? -13.478 -11.518 8.775 1.00 94.38 107 ALA A O 1
ATOM 781 N N . GLN A 1 108 ? -12.753 -9.403 8.577 1.00 94.56 108 GLN A N 1
ATOM 782 C CA . GLN A 1 108 ? -13.476 -9.107 7.327 1.00 94.56 108 GLN A CA 1
ATOM 783 C C . GLN A 1 108 ? -12.540 -8.870 6.134 1.00 94.56 108 GLN A C 1
ATOM 785 O O . GLN A 1 108 ? -12.895 -9.186 5.002 1.00 94.56 108 GLN A O 1
ATOM 790 N N . HIS A 1 109 ? -11.325 -8.378 6.381 1.00 96.75 109 HIS A N 1
ATOM 791 C CA . HIS A 1 109 ? -10.357 -7.965 5.362 1.00 96.75 109 HIS A CA 1
ATOM 792 C C . HIS A 1 109 ? -9.038 -8.740 5.470 1.00 96.75 109 HIS A C 1
ATOM 794 O O . HIS A 1 109 ? -7.953 -8.192 5.264 1.00 96.75 109 HIS A O 1
ATOM 800 N N . GLN A 1 110 ? -9.109 -10.040 5.779 1.00 97.31 110 GLN A N 1
ATOM 801 C CA . GLN A 1 110 ? -7.934 -10.892 6.006 1.00 97.31 110 GLN A CA 1
ATOM 802 C C . GLN A 1 110 ? -6.907 -10.815 4.864 1.00 97.31 110 GLN A C 1
ATOM 804 O O . GLN A 1 110 ? -5.703 -10.732 5.109 1.00 97.31 110 GLN A O 1
ATOM 809 N N . ARG A 1 111 ? -7.378 -10.814 3.609 1.00 97.88 111 ARG A N 1
ATOM 810 C CA . ARG A 1 111 ? -6.513 -10.738 2.425 1.00 97.88 111 ARG A CA 1
ATOM 811 C C . ARG A 1 111 ? -5.757 -9.410 2.361 1.00 97.88 111 ARG A C 1
ATOM 813 O O . ARG A 1 111 ? -4.544 -9.429 2.181 1.00 97.88 111 ARG A O 1
ATOM 820 N N . ALA A 1 112 ? -6.449 -8.284 2.541 1.00 98.00 112 ALA A N 1
ATOM 821 C CA . ALA A 1 112 ? -5.834 -6.959 2.517 1.00 98.00 112 ALA A CA 1
ATOM 822 C C . ALA A 1 112 ? -4.817 -6.795 3.657 1.00 98.00 112 ALA A C 1
ATOM 824 O O . ALA A 1 112 ? -3.686 -6.373 3.417 1.00 98.00 112 ALA A O 1
ATOM 825 N N . VAL A 1 113 ? -5.163 -7.234 4.874 1.00 98.25 113 VAL A N 1
ATOM 826 C CA . VAL A 1 113 ? -4.245 -7.235 6.027 1.00 98.25 113 VAL A CA 1
ATOM 827 C C . VAL A 1 113 ? -2.984 -8.049 5.730 1.00 98.25 113 VAL A C 1
ATOM 829 O O . VAL A 1 113 ? -1.874 -7.557 5.932 1.00 98.25 113 VAL A O 1
ATOM 832 N N . ALA A 1 114 ? -3.125 -9.265 5.194 1.00 98.00 114 ALA A N 1
ATOM 833 C 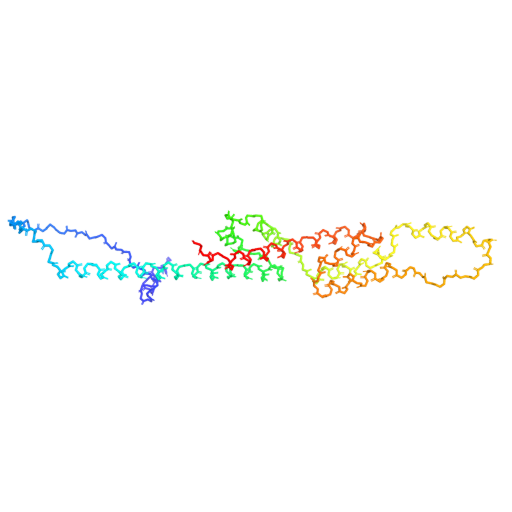CA . ALA A 1 114 ? -1.981 -10.102 4.838 1.00 98.00 114 ALA A CA 1
ATOM 834 C C . ALA A 1 114 ? -1.080 -9.440 3.780 1.00 98.00 114 ALA A C 1
ATOM 836 O O . ALA A 1 114 ? 0.147 -9.492 3.893 1.00 98.00 114 ALA A O 1
ATOM 837 N N . THR A 1 115 ? -1.671 -8.780 2.778 1.00 98.31 115 THR A N 1
ATOM 838 C CA . THR A 1 115 ? -0.927 -8.029 1.759 1.00 98.31 115 THR A CA 1
ATOM 839 C C . THR A 1 115 ? -0.141 -6.871 2.372 1.00 98.31 115 THR A C 1
ATOM 841 O O . THR A 1 115 ? 1.055 -6.758 2.105 1.00 98.31 115 THR A O 1
ATOM 844 N N . VAL A 1 116 ? -0.757 -6.059 3.237 1.00 97.94 116 VAL A N 1
ATOM 845 C CA . VAL A 1 116 ? -0.086 -4.930 3.906 1.00 97.94 116 VAL A CA 1
ATOM 846 C C . VAL A 1 116 ? 1.042 -5.411 4.820 1.00 97.94 116 VAL A C 1
ATOM 848 O O . VAL A 1 116 ? 2.144 -4.866 4.770 1.00 97.94 116 VAL A O 1
ATOM 851 N N . ILE A 1 117 ? 0.825 -6.481 5.591 1.00 97.69 117 ILE A N 1
ATOM 852 C CA . ILE A 1 117 ? 1.869 -7.080 6.438 1.00 97.69 117 ILE A CA 1
ATOM 853 C C . ILE A 1 117 ? 3.047 -7.576 5.591 1.00 97.69 117 ILE A C 1
ATOM 855 O O . ILE A 1 117 ? 4.206 -7.285 5.893 1.00 97.69 117 ILE A O 1
ATOM 859 N N . SER A 1 118 ? 2.773 -8.284 4.492 1.00 96.62 118 SER A N 1
ATOM 860 C CA . SER A 1 118 ? 3.821 -8.728 3.567 1.00 96.62 118 SER A CA 1
ATOM 861 C C . SER A 1 118 ? 4.589 -7.551 2.957 1.00 96.62 118 SER A C 1
ATOM 863 O O . SER A 1 118 ? 5.809 -7.634 2.782 1.00 96.62 118 SER A O 1
ATOM 865 N N . ALA A 1 119 ? 3.894 -6.459 2.638 1.00 96.25 119 ALA A N 1
ATOM 866 C CA . ALA A 1 119 ? 4.494 -5.241 2.111 1.00 96.25 119 ALA A CA 1
ATOM 867 C C . ALA A 1 119 ? 5.413 -4.568 3.137 1.00 96.25 119 ALA A C 1
ATOM 869 O O . ALA A 1 119 ? 6.525 -4.176 2.797 1.00 96.25 119 ALA A O 1
ATOM 870 N N . GLY A 1 120 ? 5.001 -4.517 4.408 1.00 95.81 120 GLY A N 1
ATOM 871 C CA . GLY A 1 120 ? 5.811 -3.974 5.502 1.00 95.81 120 GLY A CA 1
ATOM 872 C C . GLY A 1 120 ? 7.115 -4.742 5.735 1.00 95.81 120 GLY A C 1
ATOM 873 O O . GLY A 1 120 ? 8.117 -4.153 6.134 1.00 95.81 120 GLY A O 1
ATOM 874 N N . ARG A 1 121 ? 7.132 -6.046 5.436 1.00 95.38 121 ARG A N 1
ATOM 875 C CA . ARG A 1 121 ? 8.336 -6.893 5.525 1.00 95.38 121 ARG A CA 1
ATOM 876 C C . ARG A 1 121 ? 9.287 -6.724 4.345 1.00 95.38 121 ARG A C 1
ATOM 878 O O . ARG A 1 121 ? 10.480 -6.972 4.480 1.00 95.38 121 ARG A O 1
ATOM 885 N N . THR A 1 122 ? 8.765 -6.337 3.184 1.00 93.75 122 THR A N 1
ATOM 886 C CA . THR A 1 122 ? 9.538 -6.164 1.945 1.00 93.75 122 THR A CA 1
ATOM 887 C C . THR A 1 122 ? 9.159 -4.851 1.256 1.00 93.75 122 THR A C 1
ATOM 889 O O . THR A 1 122 ? 8.552 -4.866 0.180 1.00 93.75 122 THR A O 1
ATOM 892 N N . PRO A 1 123 ? 9.492 -3.702 1.872 1.00 93.75 123 PRO A N 1
ATOM 893 C CA . PRO A 1 123 ? 9.015 -2.410 1.408 1.00 93.75 123 PRO A CA 1
ATOM 894 C C . PRO A 1 123 ? 9.553 -2.083 0.014 1.00 93.75 123 PRO A C 1
ATOM 896 O O . PRO A 1 123 ? 10.750 -2.184 -0.254 1.00 93.75 123 PRO A O 1
ATOM 899 N N . VAL A 1 124 ? 8.653 -1.657 -0.871 1.00 95.06 124 VAL A N 1
ATOM 900 C CA . VAL A 1 124 ? 8.977 -1.144 -2.206 1.00 95.06 124 VAL A CA 1
ATOM 901 C C . VAL A 1 124 ? 8.616 0.334 -2.221 1.00 95.06 124 VAL A C 1
ATOM 903 O O . VAL A 1 124 ? 7.464 0.683 -1.987 1.00 95.06 124 VAL A O 1
ATOM 906 N N . ARG A 1 125 ? 9.590 1.212 -2.481 1.00 94.94 125 ARG A N 1
ATOM 907 C CA . ARG A 1 125 ? 9.360 2.665 -2.535 1.00 94.94 125 ARG A CA 1
ATOM 908 C C . ARG A 1 125 ? 9.172 3.138 -3.971 1.00 94.94 125 ARG A C 1
ATOM 910 O O . ARG A 1 125 ? 9.850 2.653 -4.874 1.00 94.94 125 ARG A O 1
ATOM 917 N N . LEU A 1 126 ? 8.346 4.167 -4.160 1.00 95.81 126 LEU A N 1
ATOM 918 C CA . LEU A 1 126 ? 8.159 4.794 -5.471 1.00 95.81 126 LEU A CA 1
ATOM 919 C C . LEU A 1 126 ? 9.485 5.305 -6.056 1.00 95.81 126 LEU A C 1
ATOM 921 O O . LEU A 1 126 ? 9.765 5.064 -7.223 1.00 95.81 126 LEU A O 1
ATOM 925 N N . GLN A 1 127 ? 10.335 5.944 -5.243 1.00 95.88 127 GLN A N 1
ATOM 926 C CA . GLN A 1 127 ? 11.642 6.417 -5.718 1.00 95.88 127 GLN A CA 1
ATOM 927 C C . GLN A 1 127 ? 12.525 5.266 -6.212 1.00 95.88 127 GLN A C 1
ATOM 929 O O . GLN A 1 127 ? 13.124 5.366 -7.271 1.00 95.88 127 GLN A O 1
ATOM 934 N N . GLN A 1 128 ? 12.533 4.140 -5.497 1.00 95.75 128 GLN A N 1
ATOM 935 C CA . GLN A 1 128 ? 13.269 2.955 -5.929 1.00 95.75 128 GLN A CA 1
ATOM 936 C C . GLN A 1 128 ? 12.736 2.421 -7.265 1.00 95.75 128 GLN A C 1
ATOM 938 O O . GLN A 1 128 ? 13.522 2.049 -8.128 1.00 95.75 128 GLN A O 1
ATOM 943 N N . LEU A 1 129 ? 11.413 2.397 -7.459 1.00 97.25 129 LEU A N 1
ATOM 944 C CA . LEU A 1 129 ? 10.822 2.002 -8.740 1.00 97.25 129 LEU A CA 1
ATOM 945 C C . LEU A 1 129 ? 11.225 2.947 -9.876 1.00 97.25 129 LEU A C 1
ATOM 947 O O . LEU A 1 129 ? 11.466 2.458 -10.976 1.00 97.25 129 LEU A O 1
ATOM 951 N N . LYS A 1 130 ? 11.303 4.260 -9.616 1.00 97.50 130 LYS A N 1
ATOM 952 C CA . LYS A 1 130 ? 11.770 5.276 -10.573 1.00 97.50 130 LYS A CA 1
ATOM 953 C C . LYS A 1 130 ? 13.226 5.042 -10.966 1.00 97.50 130 LYS A C 1
ATOM 955 O O . LYS A 1 130 ? 13.521 4.939 -12.153 1.00 97.50 130 LYS A O 1
ATOM 960 N N . ASP A 1 131 ? 14.103 4.890 -9.977 1.00 97.44 131 ASP A N 1
ATOM 961 C CA . ASP A 1 131 ? 15.538 4.687 -10.193 1.00 97.44 131 ASP A CA 1
ATOM 962 C C . ASP A 1 131 ? 15.803 3.380 -10.962 1.00 97.44 131 ASP A C 1
ATOM 964 O O . ASP A 1 131 ? 16.560 3.355 -11.932 1.00 97.44 131 ASP A O 1
ATOM 968 N N . GLU A 1 132 ? 15.129 2.292 -10.575 1.00 96.69 132 GLU A N 1
ATOM 969 C CA . GLU A 1 132 ? 15.237 0.999 -11.258 1.00 96.69 132 GLU A CA 1
ATOM 970 C C . GLU A 1 132 ? 14.665 1.041 -12.679 1.00 96.69 132 GLU A C 1
ATOM 972 O O . GLU A 1 132 ? 15.210 0.396 -13.570 1.00 96.69 132 GLU A O 1
ATOM 977 N N . TYR A 1 133 ? 13.588 1.795 -12.914 1.00 96.56 133 TYR A N 1
ATOM 978 C CA . TYR A 1 133 ? 13.014 1.942 -14.250 1.00 96.56 133 TYR A CA 1
ATOM 979 C C . TYR A 1 133 ? 13.947 2.707 -15.194 1.00 96.56 133 TYR A C 1
ATOM 981 O O . TYR A 1 133 ? 14.161 2.270 -16.322 1.00 96.56 133 TYR A O 1
ATOM 989 N N . ALA A 1 134 ? 14.553 3.798 -14.715 1.00 95.19 134 ALA A N 1
ATOM 990 C CA . ALA A 1 134 ? 15.528 4.574 -15.480 1.00 95.19 134 ALA A CA 1
ATOM 991 C C . ALA A 1 134 ? 16.769 3.740 -15.844 1.00 95.19 134 ALA A C 1
ATOM 993 O O . ALA A 1 134 ? 17.291 3.842 -16.951 1.00 95.19 134 ALA A O 1
ATOM 994 N N . ALA A 1 135 ? 17.214 2.849 -14.952 1.00 94.81 135 ALA A N 1
ATOM 995 C CA . ALA A 1 135 ? 18.312 1.927 -15.244 1.00 94.81 135 ALA A CA 1
ATOM 996 C C . ALA A 1 135 ? 17.971 0.900 -16.346 1.00 94.81 135 ALA A C 1
ATOM 998 O O . ALA A 1 135 ? 18.871 0.416 -17.031 1.00 94.81 135 ALA A O 1
ATOM 999 N N . LEU A 1 136 ? 16.685 0.583 -16.539 1.00 92.94 136 LEU A N 1
ATOM 1000 C CA . LEU A 1 136 ? 16.198 -0.360 -17.553 1.00 92.94 136 LEU A CA 1
ATOM 1001 C C . LEU A 1 136 ? 15.977 0.279 -18.933 1.00 92.94 136 LEU A C 1
ATOM 1003 O O . LEU A 1 136 ? 15.651 -0.428 -19.885 1.00 92.94 136 LEU A O 1
ATOM 1007 N N . GLU A 1 137 ? 16.170 1.592 -19.071 1.00 89.44 137 GLU A N 1
ATOM 1008 C CA . GLU A 1 137 ? 16.001 2.345 -20.317 1.00 89.44 137 GLU A CA 1
ATOM 1009 C C . GLU A 1 137 ? 16.608 1.678 -21.570 1.00 89.44 137 GLU A C 1
ATOM 1011 O O . GLU A 1 137 ? 15.866 1.467 -22.539 1.00 89.44 137 GLU A O 1
ATOM 1016 N N . PRO A 1 138 ? 17.906 1.296 -21.595 1.00 86.69 138 PRO A N 1
ATOM 1017 C CA . PRO A 1 138 ? 18.509 0.702 -22.788 1.00 86.69 138 PRO A CA 1
ATOM 1018 C C . PRO A 1 138 ? 17.887 -0.651 -23.154 1.00 86.69 138 PRO A C 1
ATOM 1020 O O . PRO A 1 138 ? 17.713 -0.952 -24.334 1.00 86.69 138 PRO A O 1
ATOM 1023 N N . GLU A 1 139 ? 17.504 -1.456 -22.164 1.00 86.94 139 GLU A N 1
ATOM 1024 C CA . GLU A 1 139 ? 16.920 -2.786 -22.370 1.00 86.94 139 GLU A CA 1
ATOM 1025 C C . GLU A 1 139 ? 15.459 -2.701 -22.826 1.00 86.94 139 GLU A C 1
ATOM 1027 O O . GLU A 1 139 ? 15.027 -3.435 -23.720 1.00 86.94 139 GLU A O 1
ATOM 1032 N N . LEU A 1 140 ? 14.702 -1.768 -22.243 1.00 84.75 140 LEU A N 1
ATOM 1033 C CA . LEU A 1 140 ? 13.291 -1.531 -22.533 1.00 84.75 140 LEU A CA 1
ATOM 1034 C C . LEU A 1 140 ? 13.075 -0.962 -23.937 1.00 84.75 140 LEU A C 1
ATOM 1036 O O . LEU A 1 140 ? 12.130 -1.364 -24.628 1.00 84.75 140 LEU A O 1
ATOM 1040 N N . ARG A 1 141 ? 13.961 -0.057 -24.367 1.00 79.44 141 ARG A N 1
ATOM 1041 C CA . ARG A 1 141 ? 13.947 0.531 -25.713 1.00 79.44 141 ARG A CA 1
ATOM 1042 C C . ARG A 1 141 ? 14.574 -0.385 -26.760 1.00 79.44 141 ARG A C 1
ATOM 1044 O O . ARG A 1 141 ? 14.055 -0.469 -27.869 1.00 79.44 141 ARG A O 1
ATOM 1051 N N . GLY A 1 142 ? 15.654 -1.078 -26.402 1.00 64.62 142 GLY A N 1
ATOM 1052 C CA . GLY A 1 142 ? 16.520 -1.815 -27.324 1.00 64.62 142 GLY A CA 1
ATOM 1053 C C . GLY A 1 142 ? 16.076 -3.228 -27.698 1.00 64.62 142 GLY A C 1
ATOM 1054 O O . GLY A 1 142 ? 16.866 -3.941 -28.301 1.00 64.62 142 GLY A O 1
ATOM 1055 N N . GLY A 1 143 ? 14.860 -3.660 -27.328 1.00 52.25 143 GLY A N 1
ATOM 1056 C CA . GLY A 1 143 ? 14.248 -4.923 -27.773 1.00 52.25 143 GLY A CA 1
ATOM 1057 C C . GLY A 1 143 ? 15.230 -6.101 -27.865 1.00 52.25 143 GLY A C 1
ATOM 1058 O O . GLY A 1 143 ? 15.671 -6.449 -28.960 1.00 52.25 143 GLY A O 1
ATOM 1059 N N . GLY A 1 144 ? 15.570 -6.704 -26.719 1.00 49.66 144 GLY A N 1
ATOM 1060 C CA . GLY A 1 144 ? 16.611 -7.732 -26.575 1.00 49.66 144 GLY A CA 1
ATOM 1061 C C . GLY A 1 144 ? 16.790 -8.694 -27.763 1.00 49.66 144 GLY A C 1
ATOM 1062 O O . GLY A 1 144 ? 15.824 -9.215 -28.319 1.00 49.66 144 GLY A O 1
ATOM 1063 N N . ALA A 1 145 ? 18.054 -8.927 -28.144 1.00 52.16 145 ALA A N 1
ATOM 1064 C CA . ALA A 1 145 ? 18.547 -9.833 -29.198 1.00 52.16 145 ALA A CA 1
ATOM 1065 C C . ALA A 1 145 ? 18.008 -9.629 -30.637 1.00 52.16 145 ALA A C 1
ATOM 1067 O O . ALA A 1 145 ? 18.646 -10.072 -31.593 1.00 52.16 145 ALA A O 1
ATOM 1068 N N . ARG A 1 146 ? 16.894 -8.918 -30.840 1.00 50.41 146 ARG A N 1
ATOM 1069 C CA . ARG A 1 146 ? 16.281 -8.683 -32.159 1.00 50.41 146 ARG A CA 1
ATOM 1070 C C . ARG A 1 146 ? 16.999 -7.596 -32.968 1.00 50.41 146 ARG A C 1
ATOM 1072 O O . ARG A 1 146 ? 16.935 -7.606 -34.196 1.00 50.41 146 ARG A O 1
ATOM 1079 N N . GLU A 1 147 ? 17.781 -6.753 -32.299 1.00 45.19 147 GLU A N 1
ATOM 1080 C CA . GLU A 1 147 ? 18.726 -5.798 -32.899 1.00 45.19 147 GLU A CA 1
ATOM 1081 C C . GLU A 1 147 ? 19.838 -6.506 -33.714 1.00 45.19 147 GLU A C 1
ATOM 1083 O O . GLU A 1 147 ? 20.269 -6.036 -34.774 1.00 45.19 147 GLU A O 1
ATOM 1088 N N . SER A 1 148 ? 20.265 -7.700 -33.273 1.00 53.66 148 SER A N 1
ATOM 1089 C CA . SER A 1 148 ? 21.237 -8.539 -33.995 1.00 53.66 148 SER A CA 1
ATOM 1090 C C . SER A 1 148 ? 20.671 -9.039 -35.332 1.00 53.66 148 SER A C 1
ATOM 1092 O O . SER A 1 148 ? 21.381 -9.125 -36.335 1.00 53.66 148 SER A O 1
ATOM 1094 N N . TRP A 1 149 ? 19.359 -9.274 -35.395 1.00 54.25 149 TRP A N 1
ATOM 1095 C CA . TRP A 1 149 ? 18.662 -9.666 -36.618 1.00 54.25 149 TRP A CA 1
ATOM 1096 C C . TRP A 1 149 ? 18.454 -8.483 -37.580 1.00 54.25 149 TRP A C 1
ATOM 1098 O O . TRP A 1 149 ? 18.695 -8.636 -38.774 1.00 54.25 149 TRP A O 1
ATOM 1108 N N . TRP A 1 150 ? 18.109 -7.285 -37.089 1.00 56.81 150 TRP A N 1
ATOM 1109 C CA . TRP A 1 150 ? 17.933 -6.091 -37.937 1.00 56.81 150 TRP A CA 1
ATOM 1110 C C . TRP A 1 150 ? 19.249 -5.600 -38.565 1.00 56.81 150 TRP A C 1
ATOM 1112 O O . TRP A 1 150 ? 19.308 -5.251 -39.745 1.00 56.81 150 TRP A O 1
ATOM 1122 N N . SER A 1 151 ? 20.343 -5.655 -37.803 1.00 58.62 151 SER A N 1
ATOM 1123 C CA . SER A 1 151 ? 21.693 -5.352 -38.300 1.00 58.62 151 SER A CA 1
ATOM 1124 C C . SER A 1 151 ? 22.226 -6.408 -39.280 1.00 58.62 151 SER A C 1
ATOM 1126 O O . SER A 1 151 ? 22.978 -6.076 -40.199 1.00 58.62 151 SER A O 1
ATOM 1128 N N . SER A 1 152 ? 21.811 -7.668 -39.136 1.00 60.25 152 SER A N 1
ATOM 1129 C CA . SER A 1 152 ? 22.135 -8.745 -40.083 1.00 60.25 152 SER A CA 1
ATOM 1130 C C . SER A 1 152 ? 21.297 -8.660 -41.364 1.00 60.25 152 SER A C 1
ATOM 1132 O O . SER A 1 152 ? 21.830 -8.847 -42.454 1.00 60.25 152 SER A O 1
ATOM 1134 N N . PHE A 1 153 ? 20.026 -8.265 -41.258 1.00 62.72 153 PHE A N 1
ATOM 1135 C CA . PHE A 1 153 ? 19.143 -8.010 -42.397 1.00 62.72 153 PHE A CA 1
ATOM 1136 C C . PHE A 1 153 ? 19.629 -6.820 -43.244 1.00 62.72 153 PHE A C 1
ATOM 1138 O O . PHE A 1 153 ? 19.696 -6.911 -44.469 1.00 62.72 153 PHE A O 1
ATOM 1145 N N . ARG A 1 154 ? 20.081 -5.732 -42.603 1.00 61.62 154 ARG A N 1
ATOM 1146 C CA . ARG A 1 154 ? 20.617 -4.543 -43.292 1.00 61.62 154 ARG A CA 1
ATOM 1147 C C . ARG A 1 154 ? 21.926 -4.808 -44.049 1.00 61.62 154 ARG A C 1
ATOM 1149 O O . ARG A 1 154 ? 22.159 -4.181 -45.077 1.00 61.62 154 ARG A O 1
ATOM 1156 N N . ARG A 1 155 ? 22.759 -5.747 -43.582 1.00 63.78 155 ARG A N 1
ATOM 1157 C CA . ARG A 1 155 ? 23.988 -6.168 -44.286 1.00 63.78 155 ARG A CA 1
ATOM 1158 C C . ARG A 1 155 ? 23.719 -7.046 -45.512 1.00 63.78 155 ARG A C 1
ATOM 1160 O O . ARG A 1 155 ? 24.551 -7.075 -46.408 1.00 63.78 155 ARG A O 1
ATOM 1167 N N . GLY A 1 156 ? 22.567 -7.716 -45.577 1.00 61.66 156 GLY A N 1
ATOM 1168 C CA . GLY A 1 156 ? 22.154 -8.492 -46.752 1.00 61.66 156 GLY A CA 1
ATOM 1169 C C . GLY A 1 156 ? 21.552 -7.650 -47.885 1.00 61.66 156 GLY A C 1
ATOM 1170 O O . GLY A 1 156 ? 21.633 -8.052 -49.038 1.00 61.66 156 GLY A O 1
ATOM 1171 N N . PHE A 1 157 ? 20.983 -6.478 -47.574 1.00 56.88 157 PHE A N 1
ATOM 1172 C CA . PHE A 1 157 ? 20.265 -5.623 -48.534 1.00 56.88 157 PHE A CA 1
ATOM 1173 C C . PHE A 1 157 ? 21.075 -4.433 -49.083 1.00 56.88 157 PHE A C 1
ATOM 1175 O O . PHE A 1 157 ? 20.613 -3.761 -49.998 1.00 56.88 157 PHE A O 1
ATOM 1182 N N . SER A 1 158 ? 22.290 -4.156 -48.586 1.00 55.62 158 SER A N 1
ATOM 1183 C CA . SER A 1 158 ? 23.103 -3.028 -49.083 1.00 55.62 158 SER A CA 1
ATOM 1184 C C . SER A 1 158 ? 23.788 -3.282 -50.430 1.00 55.62 158 SER A C 1
ATOM 1186 O O . SER A 1 158 ? 24.412 -2.367 -50.960 1.00 55.62 158 SER A O 1
ATOM 1188 N N . SER A 1 159 ? 23.738 -4.502 -50.972 1.00 57.22 159 SER A N 1
ATOM 1189 C CA . SER A 1 159 ? 24.327 -4.794 -52.285 1.00 57.22 159 SER A CA 1
ATOM 1190 C C . SER A 1 159 ? 23.369 -4.531 -53.445 1.00 57.22 159 SER A C 1
ATOM 1192 O O . SER A 1 159 ? 23.818 -4.469 -54.586 1.00 57.22 159 SER A O 1
ATOM 1194 N N . LEU A 1 160 ? 22.067 -4.368 -53.186 1.00 63.56 160 LEU A N 1
ATOM 1195 C CA . LEU A 1 160 ? 21.050 -4.264 -54.227 1.00 63.56 160 LEU A CA 1
ATOM 1196 C C . LEU A 1 160 ? 19.890 -3.392 -53.733 1.00 63.56 160 LEU A C 1
ATOM 1198 O O . LEU A 1 160 ? 19.099 -3.854 -52.920 1.00 63.56 160 LEU A O 1
ATOM 1202 N N . LEU A 1 161 ? 19.781 -2.181 -54.294 1.00 52.69 161 LEU A N 1
ATOM 1203 C CA . LEU A 1 161 ? 18.635 -1.246 -54.298 1.00 52.69 161 LEU A CA 1
ATOM 1204 C C . LEU A 1 161 ? 18.863 0.098 -53.595 1.00 52.69 161 LEU A C 1
ATOM 1206 O O . LEU A 1 161 ? 18.527 0.341 -52.440 1.00 52.69 161 LEU A O 1
ATOM 1210 N N . GLU A 1 162 ? 19.353 1.012 -54.422 1.00 58.72 162 GLU A N 1
ATOM 1211 C CA . GLU A 1 162 ? 19.201 2.456 -54.350 1.00 58.72 162 GLU A CA 1
ATOM 1212 C C . GLU A 1 162 ? 17.719 2.849 -54.530 1.00 58.72 162 GLU A C 1
ATOM 1214 O O . GLU A 1 162 ? 17.250 2.967 -55.655 1.00 58.72 162 GLU A O 1
ATOM 1219 N N . ILE A 1 163 ? 16.966 3.043 -53.434 1.00 51.50 163 ILE A N 1
ATOM 1220 C CA . ILE A 1 163 ? 15.712 3.826 -53.414 1.00 51.50 163 ILE A CA 1
ATOM 1221 C C . ILE A 1 163 ? 15.595 4.592 -52.083 1.00 51.50 163 ILE A C 1
ATOM 1223 O O . ILE A 1 163 ? 15.600 4.030 -50.990 1.00 51.50 163 ILE A O 1
ATOM 1227 N N . ARG A 1 164 ? 15.453 5.913 -52.206 1.00 48.25 164 ARG A N 1
ATOM 1228 C CA . ARG A 1 164 ? 15.082 6.897 -51.177 1.00 48.25 164 ARG A CA 1
ATOM 1229 C C . ARG A 1 164 ? 13.737 6.546 -50.504 1.00 48.25 164 ARG A C 1
ATOM 1231 O O . ARG A 1 164 ? 12.728 6.566 -51.195 1.00 48.25 164 ARG A O 1
ATOM 1238 N N . HIS A 1 165 ? 13.728 6.320 -49.180 1.00 38.44 165 HIS A N 1
ATOM 1239 C CA . HIS A 1 165 ? 12.734 6.760 -48.162 1.00 38.44 165 HIS A CA 1
ATOM 1240 C C . HIS A 1 165 ? 12.721 5.844 -46.918 1.00 38.44 165 HIS A C 1
ATOM 1242 O O . HIS A 1 165 ? 12.287 4.703 -47.016 1.00 38.44 165 HIS A O 1
ATOM 1248 N N . ALA A 1 166 ? 13.129 6.375 -45.751 1.00 38.06 166 ALA A N 1
ATOM 1249 C CA . ALA A 1 166 ? 12.562 6.121 -44.409 1.00 38.06 166 ALA A CA 1
ATOM 1250 C C . ALA A 1 166 ? 13.435 6.799 -43.331 1.00 38.06 166 ALA A C 1
ATOM 1252 O O . ALA A 1 166 ? 14.187 6.165 -42.594 1.00 38.06 166 ALA A O 1
ATOM 1253 N N . GLU A 1 167 ? 13.338 8.122 -43.257 1.00 39.97 167 GLU A N 1
ATOM 1254 C CA . GLU A 1 167 ? 13.534 8.851 -42.005 1.00 39.97 167 GLU A CA 1
ATOM 1255 C C . GLU A 1 167 ? 12.571 8.275 -40.943 1.00 39.97 167 GLU A C 1
ATOM 1257 O O . GLU A 1 167 ? 11.370 8.219 -41.207 1.00 39.97 167 GLU A O 1
ATOM 1262 N N . GLN A 1 168 ? 13.109 7.889 -39.775 1.00 40.06 168 GLN A N 1
ATOM 1263 C CA . GLN A 1 168 ? 12.476 7.583 -38.469 1.00 40.06 168 GLN A CA 1
ATOM 1264 C C . GLN A 1 168 ? 12.719 6.145 -37.960 1.00 40.06 168 GLN A C 1
ATOM 1266 O O . GLN A 1 168 ? 12.005 5.211 -38.337 1.00 40.06 168 GLN A O 1
ATOM 1271 N N . PRO A 1 169 ? 13.656 5.951 -37.008 1.00 46.34 169 PRO A N 1
ATOM 1272 C CA . PRO A 1 169 ? 13.582 4.827 -36.080 1.00 46.34 169 PRO A CA 1
ATOM 1273 C C . PRO A 1 169 ? 12.207 4.852 -35.399 1.00 46.34 169 PRO A C 1
ATOM 1275 O O . PRO A 1 169 ? 11.669 5.921 -35.123 1.00 46.34 169 PRO A O 1
ATOM 1278 N N . SER A 1 170 ? 11.611 3.683 -35.171 1.00 46.34 170 SER A N 1
ATOM 1279 C CA . SER A 1 170 ? 10.226 3.517 -34.716 1.00 46.34 170 SER A CA 1
ATOM 1280 C C . SER A 1 170 ? 9.857 4.492 -33.580 1.00 46.34 170 SER A C 1
ATOM 1282 O O . SER A 1 170 ? 10.266 4.304 -32.442 1.00 46.34 170 SER A O 1
ATOM 1284 N N . ALA A 1 171 ? 9.045 5.521 -33.855 1.00 56.78 171 ALA A N 1
ATOM 1285 C CA . ALA A 1 171 ? 8.578 6.469 -32.833 1.00 56.78 171 ALA A CA 1
ATOM 1286 C C . ALA A 1 171 ? 7.742 5.786 -31.727 1.00 56.78 171 ALA A C 1
ATOM 1288 O O . ALA A 1 171 ? 7.492 6.347 -30.667 1.00 56.78 171 ALA A O 1
ATOM 1289 N N . LYS A 1 172 ? 7.286 4.548 -31.954 1.00 71.94 172 LYS A N 1
ATOM 1290 C CA . LYS A 1 172 ? 6.310 3.872 -31.093 1.00 71.94 172 LYS A CA 1
ATOM 1291 C C . LYS A 1 172 ? 6.903 3.357 -29.767 1.00 71.94 172 LYS A C 1
ATOM 1293 O O . LYS A 1 172 ? 6.246 3.581 -28.753 1.00 71.94 172 LYS A O 1
ATOM 1298 N N . PRO A 1 173 ? 8.073 2.682 -29.711 1.00 79.19 173 PRO A N 1
ATOM 1299 C CA . PRO A 1 173 ? 8.646 2.217 -28.444 1.00 79.19 173 PRO A CA 1
ATOM 1300 C C . PRO A 1 173 ? 9.224 3.350 -27.594 1.00 79.19 173 PRO A C 1
ATOM 1302 O O . PRO A 1 173 ? 8.968 3.376 -26.395 1.00 79.19 173 PRO A O 1
ATOM 1305 N N . GLU A 1 174 ? 9.910 4.321 -28.208 1.00 82.56 174 GLU A N 1
ATOM 1306 C CA . GLU A 1 174 ? 10.467 5.481 -27.496 1.00 82.56 174 GLU A CA 1
ATOM 1307 C C . GLU A 1 174 ? 9.362 6.294 -26.818 1.00 82.56 174 GLU A C 1
ATOM 1309 O O . GLU A 1 174 ? 9.371 6.503 -25.607 1.00 82.56 174 GLU A O 1
ATOM 1314 N N . THR A 1 175 ? 8.326 6.665 -27.578 1.00 87.12 175 THR A N 1
ATOM 1315 C CA . THR A 1 175 ? 7.179 7.391 -27.024 1.00 87.12 175 THR A CA 1
ATOM 1316 C C . THR A 1 175 ? 6.452 6.591 -25.937 1.00 87.12 175 THR A C 1
ATOM 1318 O O . THR A 1 175 ? 5.926 7.186 -25.001 1.00 87.12 175 THR A O 1
ATOM 1321 N N . ARG A 1 176 ? 6.408 5.253 -26.013 1.00 89.44 176 ARG A N 1
ATOM 1322 C CA . ARG A 1 176 ? 5.811 4.424 -24.949 1.00 89.44 176 ARG A CA 1
ATOM 1323 C C . ARG A 1 176 ? 6.647 4.426 -23.677 1.00 89.44 176 ARG A C 1
ATOM 1325 O O . ARG A 1 176 ? 6.072 4.542 -22.601 1.00 89.44 176 ARG A O 1
ATOM 1332 N N . TYR A 1 177 ? 7.968 4.317 -23.802 1.00 91.75 177 TYR A N 1
ATOM 1333 C CA . TYR A 1 177 ? 8.864 4.378 -22.653 1.00 91.75 177 TYR A CA 1
ATOM 1334 C C . TYR A 1 177 ? 8.721 5.720 -21.930 1.00 91.75 177 TYR A C 1
ATOM 1336 O O . TYR A 1 177 ? 8.522 5.728 -20.718 1.00 91.75 177 TYR A O 1
ATOM 1344 N N . LEU A 1 178 ? 8.717 6.830 -22.679 1.00 92.31 178 LEU A N 1
ATOM 1345 C CA . LEU A 1 178 ? 8.528 8.170 -22.119 1.00 92.31 178 LEU A CA 1
ATOM 1346 C C . LEU A 1 178 ? 7.176 8.302 -21.403 1.00 92.31 178 LEU A C 1
ATOM 1348 O O . LEU A 1 178 ? 7.144 8.718 -20.254 1.00 92.31 178 LEU A O 1
ATOM 1352 N N . ARG A 1 179 ? 6.070 7.832 -22.002 1.00 93.00 179 ARG A N 1
ATOM 1353 C CA . ARG A 1 179 ? 4.754 7.825 -21.327 1.00 93.00 179 ARG A CA 1
ATOM 1354 C C . ARG A 1 179 ? 4.746 7.013 -20.034 1.00 93.00 179 ARG A C 1
ATOM 1356 O O . ARG A 1 179 ? 4.099 7.409 -19.071 1.00 93.00 179 ARG A O 1
ATOM 1363 N N . ALA A 1 180 ? 5.404 5.857 -20.022 1.00 94.62 180 ALA A N 1
ATOM 1364 C CA . ALA A 1 180 ? 5.516 5.037 -18.821 1.00 94.62 180 ALA A CA 1
ATOM 1365 C C . ALA A 1 180 ? 6.362 5.739 -17.743 1.00 94.62 180 ALA A C 1
ATOM 1367 O O . ALA A 1 180 ? 5.991 5.717 -16.572 1.00 94.62 180 ALA A O 1
ATOM 1368 N N . SER A 1 181 ? 7.450 6.405 -18.144 1.00 94.75 181 SER A N 1
ATOM 1369 C CA . SER A 1 181 ? 8.305 7.208 -17.263 1.00 94.75 181 SER A CA 1
ATOM 1370 C C . SER A 1 181 ? 7.564 8.409 -16.666 1.00 94.75 181 SER A C 1
ATOM 1372 O O . SER A 1 181 ? 7.685 8.666 -15.467 1.00 94.75 181 SER A O 1
ATOM 1374 N N . ASP A 1 182 ? 6.758 9.110 -17.465 1.00 96.38 182 ASP A N 1
ATOM 1375 C CA . ASP A 1 182 ? 5.940 10.241 -17.012 1.00 96.38 182 ASP A CA 1
ATOM 1376 C C . ASP A 1 182 ? 4.896 9.775 -15.990 1.00 96.38 182 ASP A C 1
ATOM 1378 O O . ASP A 1 182 ? 4.849 10.287 -14.875 1.00 96.38 182 ASP A O 1
ATOM 1382 N N . ARG A 1 183 ? 4.146 8.707 -16.299 1.00 96.38 183 ARG A N 1
ATOM 1383 C CA . ARG A 1 183 ? 3.195 8.099 -15.350 1.00 96.38 183 ARG A CA 1
ATOM 1384 C C . ARG A 1 183 ? 3.865 7.697 -14.041 1.00 96.38 183 ARG A C 1
ATOM 1386 O O . ARG A 1 183 ? 3.351 7.975 -12.962 1.00 96.38 183 ARG A O 1
ATOM 1393 N N . LEU A 1 184 ? 5.034 7.063 -14.123 1.00 96.56 184 LEU A N 1
ATOM 1394 C CA . LEU A 1 184 ? 5.790 6.673 -12.939 1.00 96.56 184 LEU A CA 1
ATOM 1395 C C . LEU A 1 184 ? 6.243 7.900 -12.135 1.00 96.56 184 LEU A C 1
ATOM 1397 O O . LEU A 1 184 ? 6.219 7.867 -10.903 1.00 96.56 184 LEU A O 1
ATOM 1401 N N . SER A 1 185 ? 6.619 8.986 -12.814 1.00 95.69 185 SER A N 1
ATOM 1402 C CA . SER A 1 185 ? 6.967 10.276 -12.205 1.00 95.69 185 SER A CA 1
ATOM 1403 C C . SER A 1 185 ? 5.797 10.869 -11.423 1.00 95.69 185 SER A C 1
ATOM 1405 O O . SER A 1 185 ? 6.003 11.268 -10.272 1.00 95.69 185 SER A O 1
ATOM 1407 N N . ASP A 1 186 ? 4.588 10.781 -11.977 1.00 96.06 186 ASP A N 1
ATOM 1408 C CA . ASP A 1 186 ? 3.330 11.207 -11.350 1.00 96.06 186 ASP A CA 1
ATOM 1409 C C . ASP A 1 186 ? 2.853 10.270 -10.222 1.00 96.06 186 ASP A C 1
ATOM 1411 O O . ASP A 1 186 ? 1.935 10.602 -9.474 1.00 96.06 186 ASP A O 1
ATOM 1415 N N . GLY A 1 187 ? 3.486 9.102 -10.060 1.00 95.50 187 GLY A N 1
ATOM 1416 C CA . GLY A 1 187 ? 3.107 8.086 -9.073 1.00 95.50 187 GLY A CA 1
ATOM 1417 C C . GLY A 1 187 ? 2.066 7.077 -9.569 1.00 95.50 187 GLY A C 1
ATOM 1418 O O . GLY A 1 187 ? 1.697 6.173 -8.819 1.00 95.50 187 GLY A O 1
ATOM 1419 N N . ASP A 1 188 ? 1.645 7.162 -10.833 1.00 97.00 188 ASP A N 1
ATOM 1420 C CA . ASP A 1 188 ? 0.796 6.174 -11.505 1.00 97.00 188 ASP A CA 1
ATOM 1421 C C . ASP A 1 188 ? 1.610 4.923 -11.887 1.00 97.00 188 ASP A C 1
ATOM 1423 O O . ASP A 1 188 ? 1.953 4.670 -13.045 1.00 97.00 188 ASP A O 1
ATOM 1427 N N . VAL A 1 189 ? 1.954 4.123 -10.874 1.00 97.62 189 VAL A N 1
ATOM 1428 C CA . VAL A 1 189 ? 2.719 2.876 -11.045 1.00 97.62 189 VAL A CA 1
ATOM 1429 C C . VAL A 1 189 ? 1.923 1.829 -11.824 1.00 97.62 189 VAL A C 1
ATOM 1431 O O . VAL A 1 189 ? 2.505 1.058 -12.585 1.00 97.62 189 VAL A O 1
ATOM 1434 N N . GLU A 1 190 ? 0.601 1.792 -11.657 1.00 97.25 190 GLU A N 1
ATOM 1435 C CA . GLU A 1 190 ? -0.267 0.839 -12.350 1.00 97.25 190 GLU A CA 1
ATOM 1436 C C . GLU A 1 190 ? -0.317 1.123 -13.858 1.00 97.25 190 GLU A C 1
ATOM 1438 O O . GLU A 1 190 ? -0.095 0.220 -14.672 1.00 97.25 190 GLU A O 1
ATOM 1443 N N . GLY A 1 191 ? -0.515 2.384 -14.245 1.00 96.44 191 GLY A N 1
ATOM 1444 C CA . GLY A 1 191 ? -0.468 2.802 -15.640 1.00 96.44 191 GLY A CA 1
ATOM 1445 C C . GLY A 1 191 ? 0.931 2.682 -16.243 1.00 96.44 191 GLY A C 1
ATOM 1446 O O . GLY A 1 191 ? 1.062 2.209 -17.375 1.00 96.44 191 GLY A O 1
ATOM 1447 N N . ALA A 1 192 ? 1.981 3.033 -15.493 1.00 96.88 192 ALA A N 1
ATOM 1448 C CA . ALA A 1 192 ? 3.362 2.823 -15.927 1.00 96.88 192 ALA A CA 1
ATOM 1449 C C . ALA A 1 192 ? 3.633 1.338 -16.209 1.00 96.88 192 ALA A C 1
ATOM 1451 O O . ALA A 1 192 ? 4.122 0.993 -17.281 1.00 96.88 192 ALA A O 1
ATOM 1452 N N . LEU A 1 193 ? 3.232 0.441 -15.303 1.00 96.94 193 LEU A N 1
ATOM 1453 C CA . LEU A 1 193 ? 3.339 -1.005 -15.491 1.00 96.94 193 LEU A CA 1
ATOM 1454 C C . LEU A 1 193 ? 2.608 -1.474 -16.761 1.00 96.94 193 LEU A C 1
ATOM 1456 O O . LEU A 1 193 ? 3.158 -2.267 -17.528 1.00 96.94 193 LEU A O 1
ATOM 1460 N N . ALA A 1 194 ? 1.391 -0.984 -17.007 1.00 95.75 194 ALA A N 1
ATOM 1461 C CA . ALA A 1 194 ? 0.604 -1.355 -18.181 1.00 95.75 194 ALA A CA 1
ATOM 1462 C C . ALA A 1 194 ? 1.231 -0.896 -19.513 1.00 95.75 194 ALA A C 1
ATOM 1464 O O . ALA A 1 194 ? 1.060 -1.571 -20.534 1.00 95.75 194 ALA A O 1
ATOM 1465 N N . GLU A 1 195 ? 1.944 0.232 -19.525 1.00 93.44 195 GLU A N 1
ATOM 1466 C CA . GLU A 1 195 ? 2.701 0.696 -20.694 1.00 93.44 195 GLU A CA 1
ATOM 1467 C C . GLU A 1 195 ? 4.027 -0.058 -20.851 1.00 93.44 195 GLU A C 1
ATOM 1469 O O . GLU A 1 195 ? 4.349 -0.491 -21.960 1.00 93.44 195 GLU A O 1
ATOM 1474 N N . THR A 1 196 ? 4.745 -0.325 -19.756 1.00 93.81 196 THR A N 1
ATOM 1475 C CA . THR A 1 196 ? 5.988 -1.112 -19.770 1.00 93.81 196 THR A CA 1
ATOM 1476 C C . THR A 1 196 ? 5.765 -2.508 -20.338 1.00 93.81 196 THR A C 1
ATOM 1478 O O . THR A 1 196 ? 6.543 -2.964 -21.169 1.00 93.81 196 THR A O 1
ATOM 1481 N N . MET A 1 197 ? 4.667 -3.176 -19.973 1.00 92.88 197 MET A N 1
ATOM 1482 C CA . MET A 1 197 ? 4.327 -4.507 -20.501 1.00 92.88 197 MET A CA 1
ATOM 1483 C C . MET A 1 197 ? 4.067 -4.526 -22.016 1.00 92.88 197 MET A C 1
ATOM 1485 O O . MET A 1 197 ? 4.036 -5.598 -22.618 1.00 92.88 197 MET A O 1
ATOM 1489 N N . ARG A 1 198 ? 3.874 -3.358 -22.642 1.00 89.75 198 ARG A N 1
ATOM 1490 C CA . ARG A 1 198 ? 3.701 -3.203 -24.093 1.00 89.75 198 ARG A CA 1
ATOM 1491 C C . ARG A 1 198 ? 5.001 -2.857 -24.821 1.00 89.75 198 ARG A C 1
ATOM 1493 O O . ARG A 1 198 ? 4.985 -2.756 -26.050 1.00 89.75 198 ARG A O 1
ATOM 1500 N N . LEU A 1 199 ? 6.101 -2.646 -24.099 1.00 88.19 199 LEU A N 1
ATOM 1501 C CA . LEU A 1 199 ? 7.411 -2.396 -24.692 1.00 88.19 199 LEU A CA 1
ATOM 1502 C C . LEU A 1 199 ? 8.023 -3.691 -25.241 1.00 88.19 199 LEU A C 1
ATOM 1504 O O . LEU A 1 199 ? 7.826 -4.764 -24.668 1.00 88.19 199 LEU A O 1
ATOM 1508 N N . PRO A 1 200 ? 8.814 -3.614 -26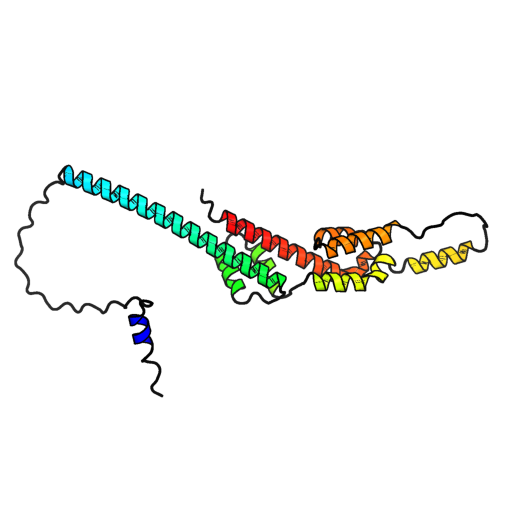.325 1.00 83.88 200 PRO A N 1
ATOM 1509 C CA . PRO A 1 200 ? 9.493 -4.784 -26.877 1.00 83.88 200 PRO A CA 1
ATOM 1510 C C . PRO A 1 200 ? 10.495 -5.399 -25.885 1.00 83.88 200 PRO A C 1
ATOM 1512 O O . PRO A 1 200 ? 10.684 -6.613 -25.887 1.00 83.88 200 PRO A O 1
ATOM 1515 N N . GLY A 1 201 ? 11.104 -4.580 -25.020 1.00 85.75 201 GLY A N 1
ATOM 1516 C CA . GLY A 1 201 ? 12.014 -5.017 -23.961 1.00 85.75 201 GLY A CA 1
ATOM 1517 C C . GLY A 1 201 ? 11.341 -5.451 -22.654 1.00 85.75 201 GLY A C 1
ATOM 1518 O O . GLY A 1 201 ? 12.045 -5.737 -21.691 1.00 85.75 201 GLY A O 1
ATOM 1519 N N . ALA A 1 202 ? 10.005 -5.540 -22.588 1.00 89.81 202 ALA A N 1
ATOM 1520 C CA . ALA A 1 202 ? 9.285 -5.925 -21.367 1.00 89.81 202 ALA A CA 1
ATOM 1521 C C . ALA A 1 202 ? 9.802 -7.212 -20.679 1.00 89.81 202 ALA A C 1
ATOM 1523 O O . ALA A 1 202 ? 9.850 -7.229 -19.447 1.00 89.81 202 ALA A O 1
ATOM 1524 N N . PRO A 1 203 ? 10.234 -8.272 -21.403 1.00 90.00 203 PRO A N 1
ATOM 1525 C CA . PRO A 1 203 ? 10.775 -9.476 -20.767 1.00 90.00 203 PRO A CA 1
ATOM 1526 C C . PRO A 1 203 ? 12.031 -9.240 -19.914 1.00 90.00 203 PRO A C 1
ATOM 1528 O O . PRO A 1 203 ? 12.248 -9.977 -18.955 1.00 90.00 203 PRO A O 1
ATOM 1531 N N . ALA A 1 204 ? 12.836 -8.216 -20.224 1.00 88.56 204 ALA A N 1
ATOM 1532 C CA . ALA A 1 204 ? 14.028 -7.869 -19.447 1.00 88.56 204 ALA A CA 1
ATOM 1533 C C . ALA A 1 204 ? 13.673 -7.210 -18.098 1.00 88.56 204 ALA A C 1
ATOM 1535 O O . ALA A 1 204 ? 14.375 -7.375 -17.105 1.00 88.56 204 ALA A O 1
ATOM 1536 N N . ALA A 1 205 ? 12.508 -6.560 -18.007 1.00 94.19 205 ALA A N 1
ATOM 1537 C CA . ALA A 1 205 ? 12.061 -5.832 -16.820 1.00 94.19 205 ALA A CA 1
ATOM 1538 C C . ALA A 1 205 ? 11.342 -6.701 -15.766 1.00 94.19 205 ALA A C 1
ATOM 1540 O O . ALA A 1 205 ? 10.638 -6.172 -14.904 1.00 94.19 205 ALA A O 1
ATOM 1541 N N . GLY A 1 206 ? 11.492 -8.031 -15.792 1.00 95.31 206 GLY A N 1
ATOM 1542 C CA . GLY A 1 206 ? 10.732 -8.948 -14.928 1.00 95.31 206 GLY A CA 1
ATOM 1543 C C . GLY A 1 206 ? 10.849 -8.650 -13.424 1.00 95.31 206 GLY A C 1
ATOM 1544 O O . GLY A 1 206 ? 9.849 -8.673 -12.701 1.00 95.31 206 GLY A O 1
ATOM 1545 N N . ALA A 1 207 ? 12.049 -8.302 -12.951 1.00 96.06 207 ALA A N 1
ATOM 1546 C CA . ALA A 1 207 ? 12.281 -7.949 -11.548 1.00 96.06 207 ALA A CA 1
ATOM 1547 C C . ALA A 1 207 ? 11.571 -6.644 -11.146 1.00 96.06 207 ALA A C 1
ATOM 1549 O O . ALA A 1 207 ? 10.956 -6.574 -10.076 1.00 96.06 207 ALA A O 1
ATOM 1550 N N . TRP A 1 208 ? 11.613 -5.635 -12.020 1.00 97.25 208 TRP A N 1
ATOM 1551 C CA . TRP A 1 208 ? 10.913 -4.367 -11.825 1.00 97.25 208 TRP A CA 1
ATOM 1552 C C . TRP A 1 208 ? 9.394 -4.565 -11.846 1.00 97.25 208 TRP A C 1
ATOM 1554 O O . TRP A 1 208 ? 8.704 -4.119 -10.932 1.00 97.25 208 TRP A O 1
ATOM 1564 N N . VAL A 1 209 ? 8.875 -5.342 -12.804 1.00 97.31 209 VAL A N 1
ATOM 1565 C CA . VAL A 1 209 ? 7.448 -5.693 -12.903 1.00 97.31 209 VAL A CA 1
ATOM 1566 C C . VAL A 1 209 ? 6.949 -6.352 -11.616 1.00 97.31 209 VAL A C 1
ATOM 1568 O O . VAL A 1 209 ? 5.875 -6.010 -11.119 1.00 97.31 209 VAL A O 1
ATOM 1571 N N . ALA A 1 210 ? 7.722 -7.273 -11.034 1.00 97.31 210 ALA A N 1
ATOM 1572 C CA . ALA A 1 210 ? 7.354 -7.921 -9.778 1.00 97.31 210 ALA A CA 1
ATOM 1573 C C . ALA A 1 210 ? 7.276 -6.927 -8.603 1.00 97.31 210 ALA A C 1
ATOM 1575 O O . ALA A 1 210 ? 6.355 -7.014 -7.788 1.00 97.31 210 ALA A O 1
ATOM 1576 N N . LYS A 1 211 ? 8.211 -5.971 -8.514 1.00 97.75 211 LYS A N 1
ATOM 1577 C CA . LYS A 1 211 ? 8.189 -4.904 -7.497 1.00 97.75 211 LYS A CA 1
ATOM 1578 C C . LYS A 1 211 ? 7.019 -3.944 -7.707 1.00 97.75 211 LYS A C 1
ATOM 1580 O O . LYS A 1 211 ? 6.309 -3.665 -6.746 1.00 97.75 211 LYS A O 1
ATOM 1585 N N . ALA A 1 212 ? 6.776 -3.508 -8.943 1.00 97.94 212 ALA A N 1
ATOM 1586 C CA . ALA A 1 212 ? 5.665 -2.627 -9.296 1.00 97.94 212 ALA A CA 1
ATOM 1587 C C . ALA A 1 212 ? 4.310 -3.255 -8.934 1.00 97.94 212 ALA A C 1
ATOM 1589 O O . ALA A 1 212 ? 3.480 -2.616 -8.295 1.00 97.94 212 ALA A O 1
ATOM 1590 N N . ARG A 1 213 ? 4.112 -4.547 -9.234 1.00 97.62 213 ARG A N 1
ATOM 1591 C CA . ARG A 1 213 ? 2.898 -5.281 -8.834 1.00 97.62 213 ARG A CA 1
ATOM 1592 C C . ARG A 1 213 ? 2.722 -5.349 -7.322 1.00 97.62 213 ARG A C 1
ATOM 1594 O O . ARG A 1 213 ? 1.612 -5.154 -6.841 1.00 97.62 213 ARG A O 1
ATOM 1601 N N . ARG A 1 214 ? 3.796 -5.615 -6.567 1.00 97.25 214 ARG A N 1
ATOM 1602 C CA . ARG A 1 214 ? 3.730 -5.601 -5.097 1.00 97.25 214 ARG A CA 1
ATOM 1603 C C . ARG A 1 214 ? 3.372 -4.219 -4.568 1.00 97.25 214 ARG A C 1
ATOM 1605 O O . ARG A 1 214 ? 2.527 -4.133 -3.686 1.00 97.25 214 ARG A O 1
ATOM 1612 N N . TYR A 1 215 ? 3.972 -3.165 -5.116 1.00 97.44 215 TYR A N 1
ATOM 1613 C CA . TYR A 1 215 ? 3.652 -1.787 -4.753 1.00 97.44 215 TYR A CA 1
ATOM 1614 C C . TYR A 1 215 ? 2.163 -1.491 -4.967 1.00 97.44 215 TYR A C 1
ATOM 1616 O O . TYR A 1 215 ? 1.467 -1.154 -4.014 1.00 97.44 215 TYR A O 1
ATOM 1624 N N . VAL A 1 216 ? 1.649 -1.734 -6.177 1.00 97.88 216 VAL A N 1
ATOM 1625 C CA . VAL A 1 216 ? 0.232 -1.524 -6.518 1.00 97.88 216 VAL A CA 1
ATOM 1626 C C . VAL A 1 216 ? -0.690 -2.332 -5.602 1.00 97.88 216 VAL A C 1
ATOM 1628 O O . VAL A 1 216 ? -1.603 -1.769 -5.009 1.00 97.88 216 VAL A O 1
ATOM 1631 N N . ALA A 1 217 ? -0.418 -3.627 -5.410 1.00 97.94 217 ALA A N 1
ATOM 1632 C CA . ALA A 1 217 ? -1.229 -4.479 -4.539 1.00 97.94 217 ALA A CA 1
ATOM 1633 C C . ALA A 1 217 ? -1.246 -3.990 -3.080 1.00 97.94 217 ALA A C 1
ATOM 1635 O O . ALA A 1 217 ? -2.269 -4.092 -2.409 1.00 97.94 217 ALA A O 1
ATOM 1636 N N . SER A 1 218 ? -0.128 -3.447 -2.594 1.00 97.50 218 SER A N 1
ATOM 1637 C CA . SER A 1 218 ? -0.024 -2.904 -1.236 1.00 97.50 218 SER A CA 1
ATOM 1638 C C . SER A 1 218 ? -0.870 -1.646 -1.072 1.00 97.50 218 SER A C 1
ATOM 1640 O O . SER A 1 218 ? -1.590 -1.528 -0.086 1.00 97.50 218 SER A O 1
ATOM 1642 N N . HIS A 1 219 ? -0.823 -0.736 -2.048 1.00 97.44 219 HIS A N 1
ATOM 1643 C CA . HIS A 1 219 ? -1.628 0.486 -2.042 1.00 97.44 219 HIS A CA 1
ATOM 1644 C C . HIS A 1 219 ? -3.124 0.192 -2.185 1.00 97.44 219 HIS A C 1
ATOM 1646 O O . HIS A 1 219 ? -3.908 0.695 -1.393 1.00 97.44 219 HIS A O 1
ATOM 1652 N N . GLN A 1 220 ? -3.512 -0.711 -3.088 1.00 97.88 220 GLN A N 1
ATOM 1653 C CA . GLN A 1 220 ? -4.908 -1.142 -3.217 1.00 97.88 220 GLN A CA 1
ATOM 1654 C C . GLN A 1 220 ? -5.433 -1.794 -1.928 1.00 97.88 220 GLN A C 1
ATOM 1656 O O . GLN A 1 220 ? -6.568 -1.553 -1.528 1.00 97.88 220 GLN A O 1
ATOM 1661 N N . ALA A 1 221 ? -4.609 -2.604 -1.253 1.00 98.25 221 ALA A N 1
ATOM 1662 C CA . ALA A 1 221 ? -4.975 -3.181 0.036 1.00 98.25 221 ALA A CA 1
ATOM 1663 C C . ALA A 1 221 ? -5.123 -2.107 1.126 1.00 98.25 221 ALA A C 1
ATOM 1665 O O . ALA A 1 221 ? -6.047 -2.187 1.927 1.00 98.25 221 ALA A O 1
ATOM 1666 N N . LEU A 1 222 ? -4.250 -1.096 1.152 1.00 97.88 222 LEU A N 1
ATOM 1667 C CA . LEU A 1 222 ? -4.380 0.042 2.065 1.00 97.88 222 LEU A CA 1
ATOM 1668 C C . LEU A 1 222 ? -5.671 0.825 1.806 1.00 97.88 222 LEU A C 1
ATOM 1670 O O . LEU A 1 222 ? -6.403 1.084 2.755 1.00 97.88 222 LEU A O 1
ATOM 1674 N N . ASP A 1 223 ? -5.993 1.115 0.547 1.00 97.62 223 ASP A N 1
ATOM 1675 C CA . ASP A 1 223 ? -7.221 1.823 0.177 1.00 97.62 223 ASP A CA 1
ATOM 1676 C C . ASP A 1 223 ? -8.481 1.012 0.568 1.00 97.62 223 ASP A C 1
ATOM 1678 O O . ASP A 1 223 ? -9.469 1.579 1.038 1.00 97.62 223 ASP A O 1
ATOM 1682 N N . GLU A 1 224 ? -8.442 -0.326 0.459 1.00 97.69 224 GLU A N 1
ATOM 1683 C CA . GLU A 1 224 ? -9.508 -1.216 0.952 1.00 97.69 224 GLU A CA 1
ATOM 1684 C C . GLU A 1 224 ? -9.698 -1.081 2.475 1.00 97.69 224 GLU A C 1
ATOM 1686 O O . GLU A 1 224 ? -10.828 -0.951 2.950 1.00 97.69 224 GLU A O 1
ATOM 1691 N N . LEU A 1 225 ? -8.604 -1.072 3.246 1.00 96.94 225 LEU A N 1
ATOM 1692 C CA . LEU A 1 225 ? -8.644 -0.927 4.706 1.00 96.94 225 LEU A CA 1
ATOM 1693 C C . LEU A 1 225 ? -9.080 0.478 5.147 1.00 96.94 225 LEU A C 1
ATOM 1695 O O . LEU A 1 225 ? -9.818 0.612 6.122 1.00 96.94 225 LEU A O 1
ATOM 1699 N N . GLU A 1 226 ? -8.663 1.521 4.430 1.00 95.94 226 GLU A N 1
ATOM 1700 C CA . GLU A 1 226 ? -9.116 2.898 4.647 1.00 95.94 226 GLU A CA 1
ATOM 1701 C C . GLU A 1 226 ? -10.627 3.020 4.380 1.00 95.94 226 GLU A C 1
ATOM 1703 O O . GLU A 1 226 ? -11.370 3.552 5.210 1.00 95.94 226 GLU A O 1
ATOM 1708 N N . GLY A 1 227 ? -11.114 2.444 3.276 1.00 95.44 227 GLY A N 1
ATOM 1709 C CA . GLY A 1 227 ? -12.543 2.366 2.971 1.00 95.44 227 GLY A CA 1
ATOM 1710 C C . GLY A 1 227 ? -13.328 1.598 4.037 1.00 95.44 227 GLY A C 1
ATOM 1711 O O . GLY A 1 227 ? -14.380 2.056 4.493 1.00 95.44 227 GLY A O 1
ATOM 1712 N N . ALA A 1 228 ? -12.794 0.468 4.503 1.00 93.62 228 ALA A N 1
ATOM 1713 C CA . ALA A 1 228 ? -13.371 -0.297 5.602 1.00 93.62 228 ALA A CA 1
ATOM 1714 C C . ALA A 1 228 ? -13.430 0.519 6.899 1.00 93.62 228 ALA A C 1
ATOM 1716 O O . ALA A 1 228 ? -14.454 0.516 7.579 1.00 93.62 228 ALA A O 1
ATOM 1717 N N . ALA A 1 229 ? -12.376 1.269 7.229 1.00 92.81 229 ALA A N 1
ATOM 1718 C CA . ALA A 1 229 ? -12.337 2.125 8.412 1.00 92.81 229 ALA A CA 1
ATOM 1719 C C . ALA A 1 229 ? -13.413 3.221 8.370 1.00 92.81 229 ALA A C 1
ATOM 1721 O O . ALA A 1 229 ? -14.044 3.501 9.390 1.00 92.81 229 ALA A O 1
ATOM 1722 N N . LEU A 1 230 ? -13.670 3.801 7.194 1.00 90.94 230 LEU A N 1
ATOM 1723 C CA . LEU A 1 230 ? -14.739 4.784 6.997 1.00 90.94 230 LEU A CA 1
ATOM 1724 C C . LEU A 1 230 ? -16.133 4.155 7.142 1.00 90.94 230 LEU A C 1
ATOM 1726 O O . LEU A 1 230 ? -17.015 4.754 7.761 1.00 90.94 230 LEU A O 1
ATOM 1730 N N . MET A 1 231 ? -16.326 2.940 6.617 1.00 85.62 231 MET A N 1
ATOM 1731 C CA . MET A 1 231 ? -17.608 2.226 6.659 1.00 85.62 231 MET A CA 1
ATOM 1732 C C . MET A 1 231 ? -17.900 1.531 7.994 1.00 85.62 231 MET A C 1
ATOM 1734 O O . MET A 1 231 ? -19.065 1.333 8.325 1.00 85.62 231 MET A O 1
ATOM 1738 N N . ALA A 1 232 ? -16.886 1.186 8.789 1.00 70.75 232 ALA A N 1
ATOM 1739 C CA . ALA A 1 232 ? -17.034 0.409 10.023 1.00 70.75 232 ALA A CA 1
ATOM 1740 C C . ALA A 1 232 ? -17.885 1.093 11.110 1.00 70.75 232 ALA A C 1
ATOM 1742 O O . ALA A 1 232 ? -18.283 0.439 12.069 1.00 70.75 232 ALA A O 1
ATOM 1743 N N . GLY A 1 233 ? -18.186 2.391 10.987 1.00 58.25 233 GLY A N 1
ATOM 1744 C CA . GLY A 1 233 ? -19.157 3.052 11.866 1.00 58.25 233 GLY A CA 1
ATOM 1745 C C . GLY A 1 233 ? -20.508 3.353 11.218 1.00 58.25 233 GLY A C 1
ATOM 1746 O O . GLY A 1 233 ? -21.311 4.036 11.849 1.00 58.25 233 GLY A O 1
ATOM 1747 N N . SER A 1 234 ? -20.755 2.918 9.986 1.00 55.34 234 SER A N 1
ATOM 1748 C CA . SER A 1 234 ? -22.046 3.013 9.297 1.00 55.34 234 SER A CA 1
ATOM 1749 C C . SER A 1 234 ? -22.902 1.805 9.678 1.00 55.34 234 SER A C 1
ATOM 1751 O O . SER A 1 234 ? -23.187 0.950 8.841 1.00 55.34 234 SER A O 1
ATOM 1753 N N . ALA A 1 235 ? -23.235 1.666 10.961 1.00 41.28 235 ALA A N 1
ATOM 1754 C CA . ALA A 1 235 ? -24.116 0.587 11.394 1.00 41.28 235 ALA A CA 1
ATOM 1755 C C . ALA A 1 235 ? -25.485 0.732 10.699 1.00 41.28 235 ALA A C 1
ATOM 1757 O O . ALA A 1 235 ? -26.088 1.807 10.732 1.00 41.28 235 ALA A O 1
ATOM 1758 N N . ARG A 1 236 ? -25.915 -0.346 10.033 1.00 34.84 236 ARG A N 1
ATOM 1759 C CA . ARG A 1 236 ? -27.320 -0.616 9.702 1.00 34.84 236 ARG A CA 1
ATOM 1760 C C . ARG A 1 236 ? -28.065 -1.042 10.956 1.00 34.84 236 ARG A C 1
ATOM 1762 O O . ARG A 1 236 ? -27.427 -1.731 11.783 1.00 34.84 236 ARG A O 1
#